Protein AF-A0AA35SP73-F1 (afdb_monomer)

pLDDT: mean 86.34, std 16.83, range [32.03, 97.62]

InterPro domains:
  IPR002218 tRNA uridine 5-carboxymethylaminomethyl modification enzyme MnmG-related [PTHR11806] (1-126)
  IPR036188 FAD/NAD(P)-binding domain superfamily [G3DSA:3.50.50.60] (1-142)
  IPR036188 FAD/NAD(P)-binding domain superfamily [SSF51905] (1-188)
  IPR040131 MnmG, N-terminal domain [PF01134] (1-126)

Organism: Geodia barretti (NCBI:txid519541)

Structure (mmCIF, N/CA/C/O backbone):
data_AF-A0AA35SP73-F1
#
_entry.id   AF-A0AA35SP73-F1
#
loop_
_atom_site.group_PDB
_atom_site.id
_atom_site.type_symbol
_atom_site.label_atom_id
_atom_site.label_alt_id
_atom_site.label_comp_id
_atom_site.label_asym_id
_atom_site.label_entity_id
_atom_site.label_seq_id
_atom_site.pdbx_PDB_ins_code
_atom_site.Cartn_x
_atom_site.Cartn_y
_atom_site.Cartn_z
_atom_site.occupancy
_atom_site.B_iso_or_equiv
_atom_site.auth_seq_id
_atom_site.auth_comp_id
_atom_site.auth_asym_id
_atom_site.auth_atom_id
_atom_site.pdbx_PDB_model_num
ATOM 1 N N . MET A 1 1 ? -4.127 3.576 -2.743 1.00 80.06 1 MET A N 1
ATOM 2 C CA . MET A 1 1 ? -2.678 3.540 -2.426 1.00 80.06 1 MET A CA 1
ATOM 3 C C . MET A 1 1 ? -2.043 4.848 -2.874 1.00 80.06 1 MET A C 1
ATOM 5 O O . MET A 1 1 ? -2.175 5.170 -4.048 1.00 80.06 1 MET A O 1
ATOM 9 N N . SER A 1 2 ? -1.389 5.595 -1.980 1.00 80.31 2 SER A N 1
ATOM 10 C CA . SER A 1 2 ? -0.808 6.919 -2.278 1.00 80.31 2 SER A CA 1
ATOM 11 C C . SER A 1 2 ? 0.558 6.844 -2.983 1.00 80.31 2 SER A C 1
ATOM 13 O O . SER A 1 2 ? 0.775 7.516 -3.990 1.00 80.31 2 SER A O 1
ATOM 15 N N . CYS A 1 3 ? 1.461 5.982 -2.503 1.00 84.88 3 CYS A N 1
ATOM 16 C CA . CYS A 1 3 ? 2.855 5.930 -2.964 1.00 84.88 3 CYS A CA 1
ATOM 17 C C . CYS A 1 3 ? 3.076 4.945 -4.130 1.00 84.88 3 CYS A C 1
ATOM 19 O O . CYS A 1 3 ? 2.646 5.198 -5.251 1.00 84.88 3 CYS A O 1
ATOM 21 N N . ASN A 1 4 ? 3.768 3.824 -3.922 1.00 88.50 4 ASN A N 1
ATOM 22 C CA . ASN A 1 4 ? 4.026 2.823 -4.965 1.00 88.50 4 ASN A CA 1
ATOM 23 C C . ASN A 1 4 ? 2.812 1.882 -5.120 1.00 88.50 4 ASN A C 1
ATOM 25 O O . ASN A 1 4 ? 2.246 1.506 -4.092 1.00 88.50 4 ASN A O 1
ATOM 29 N N . PRO A 1 5 ? 2.387 1.471 -6.336 1.00 93.38 5 PRO A N 1
ATOM 30 C CA . PRO A 1 5 ? 1.374 0.421 -6.509 1.00 93.38 5 PRO A CA 1
ATOM 31 C C . PRO A 1 5 ? 1.948 -0.974 -6.197 1.00 93.38 5 PRO A C 1
ATOM 33 O O . PRO A 1 5 ? 1.936 -1.871 -7.031 1.00 93.38 5 PRO A O 1
ATOM 36 N N . SER A 1 6 ? 2.501 -1.159 -4.999 1.00 94.94 6 SER A N 1
ATOM 37 C CA . SER A 1 6 ? 3.115 -2.418 -4.588 1.00 94.94 6 SER A CA 1
ATOM 38 C C . SER A 1 6 ? 2.953 -2.665 -3.100 1.00 94.94 6 SER A C 1
ATOM 40 O O . SER A 1 6 ? 3.076 -1.730 -2.309 1.00 94.94 6 SER A O 1
ATOM 42 N N . PHE A 1 7 ? 2.841 -3.931 -2.728 1.00 96.06 7 PHE A N 1
ATOM 43 C CA . PHE A 1 7 ? 2.871 -4.391 -1.347 1.00 96.06 7 PHE A CA 1
ATOM 44 C C . PHE A 1 7 ? 4.046 -5.341 -1.104 1.00 96.06 7 PHE A C 1
ATOM 46 O O . PHE A 1 7 ? 4.610 -5.923 -2.034 1.00 96.06 7 PHE A O 1
ATOM 53 N N . GLY A 1 8 ? 4.433 -5.478 0.163 1.00 95.12 8 GLY A N 1
ATOM 54 C CA . GLY A 1 8 ? 5.531 -6.342 0.582 1.00 95.12 8 GLY A CA 1
ATOM 55 C C . GLY A 1 8 ? 6.931 -5.779 0.308 1.00 95.12 8 GLY A C 1
ATOM 56 O O . GLY A 1 8 ? 7.163 -4.570 0.342 1.00 95.12 8 GLY A O 1
ATOM 57 N N . GLY A 1 9 ? 7.888 -6.680 0.106 1.00 93.94 9 GLY A N 1
ATOM 58 C CA . GLY A 1 9 ? 9.329 -6.433 0.161 1.00 93.94 9 GLY A CA 1
ATOM 59 C C . GLY A 1 9 ? 9.975 -7.204 1.315 1.00 93.94 9 GLY A C 1
ATOM 60 O O . GLY A 1 9 ? 9.307 -7.992 1.977 1.00 93.94 9 GLY A O 1
ATOM 61 N N . ILE A 1 10 ? 11.267 -6.970 1.573 1.00 91.69 10 ILE A N 1
ATOM 62 C CA . ILE A 1 10 ? 12.052 -7.745 2.556 1.00 91.69 10 ILE A CA 1
ATOM 63 C C . ILE A 1 10 ? 11.392 -7.738 3.943 1.00 91.69 10 ILE A C 1
ATOM 65 O O . ILE A 1 10 ? 11.012 -8.792 4.433 1.00 91.69 10 ILE A O 1
ATOM 69 N N . GLY A 1 11 ? 11.178 -6.569 4.552 1.00 92.56 11 GLY A N 1
ATOM 70 C CA . GLY A 1 11 ? 10.505 -6.485 5.859 1.00 92.56 11 GLY A CA 1
ATOM 71 C C . GLY A 1 11 ? 8.978 -6.490 5.757 1.00 92.56 11 GLY A C 1
ATOM 72 O O . GLY A 1 11 ? 8.293 -7.243 6.439 1.00 92.56 11 GLY A O 1
ATOM 73 N N . LYS A 1 12 ? 8.426 -5.674 4.850 1.00 94.38 12 LYS A N 1
ATOM 74 C CA . LYS A 1 12 ? 6.970 -5.483 4.723 1.00 94.38 12 LYS A CA 1
ATOM 75 C C . LYS A 1 12 ? 6.230 -6.774 4.348 1.00 94.38 12 LYS A C 1
ATOM 77 O O . LYS A 1 12 ? 5.080 -6.926 4.734 1.00 94.38 12 LY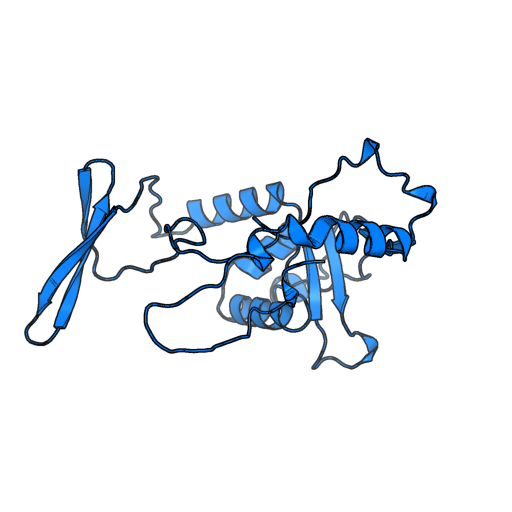S A O 1
ATOM 82 N N . GLY A 1 13 ? 6.868 -7.690 3.613 1.00 94.62 13 GLY A N 1
ATOM 83 C CA . GLY A 1 13 ? 6.263 -8.974 3.258 1.00 94.62 13 GLY A CA 1
ATOM 84 C C . GLY A 1 13 ? 6.028 -9.880 4.469 1.00 94.62 13 GLY A C 1
ATOM 85 O O . GLY A 1 13 ? 4.991 -10.532 4.535 1.00 94.62 13 GLY A O 1
ATOM 86 N N . HIS A 1 14 ? 6.936 -9.858 5.451 1.00 95.00 14 HIS A N 1
ATOM 87 C CA . HIS A 1 14 ? 6.773 -10.584 6.714 1.00 95.00 14 HIS A CA 1
ATOM 88 C C . HIS A 1 14 ? 5.612 -10.010 7.530 1.00 95.00 14 HIS A C 1
ATOM 90 O O . HIS A 1 14 ? 4.687 -10.744 7.861 1.00 95.00 14 HIS A O 1
ATOM 96 N N . LEU A 1 15 ? 5.585 -8.685 7.723 1.00 96.38 15 LEU A N 1
ATOM 97 C CA . LEU A 1 15 ? 4.498 -8.001 8.438 1.00 96.38 15 LEU A CA 1
ATOM 98 C C . LEU A 1 15 ? 3.123 -8.291 7.827 1.00 96.38 15 LEU A C 1
ATOM 100 O O . LEU A 1 15 ? 2.145 -8.489 8.538 1.00 96.38 15 LEU A O 1
ATOM 104 N N . MET A 1 16 ? 3.033 -8.340 6.498 1.00 96.12 16 MET A N 1
ATOM 105 C CA . MET A 1 16 ? 1.780 -8.687 5.831 1.00 96.12 16 MET A CA 1
ATOM 106 C C . MET A 1 16 ? 1.319 -10.112 6.128 1.00 96.12 16 MET A C 1
ATOM 108 O O . MET A 1 16 ? 0.120 -10.326 6.290 1.00 96.12 16 MET A O 1
ATOM 112 N N . ARG A 1 17 ? 2.246 -11.070 6.208 1.00 94.50 17 ARG A N 1
ATOM 113 C CA . ARG A 1 17 ? 1.932 -12.451 6.587 1.00 94.50 17 ARG A CA 1
ATOM 114 C C . ARG A 1 17 ? 1.541 -12.569 8.052 1.00 94.50 17 ARG A C 1
ATOM 116 O O . ARG A 1 17 ? 0.610 -13.294 8.364 1.00 94.50 17 ARG A O 1
ATOM 123 N N . GLU A 1 18 ? 2.194 -11.832 8.940 1.00 96.94 18 GLU A N 1
ATOM 124 C CA . GLU A 1 18 ? 1.800 -11.774 10.351 1.00 96.94 18 GLU A CA 1
ATOM 125 C C . GLU A 1 18 ? 0.379 -11.218 10.509 1.00 96.94 18 GLU A C 1
ATOM 127 O O . GLU A 1 18 ? -0.441 -11.812 11.202 1.00 96.94 18 GLU A O 1
ATOM 132 N N . ILE A 1 19 ? 0.052 -10.134 9.796 1.00 96.88 19 ILE A N 1
ATOM 133 C CA . ILE A 1 19 ? -1.307 -9.576 9.763 1.00 96.88 19 ILE A CA 1
ATOM 134 C C . ILE A 1 19 ? -2.310 -10.606 9.229 1.00 96.88 19 ILE A C 1
ATOM 136 O O . ILE A 1 19 ? -3.392 -10.732 9.789 1.00 96.88 19 ILE A O 1
ATOM 140 N N . ASP A 1 20 ? -1.968 -11.349 8.174 1.00 96.88 20 ASP A N 1
ATOM 141 C CA . ASP A 1 20 ? -2.824 -12.411 7.625 1.00 96.88 20 ASP A CA 1
ATOM 142 C C . ASP A 1 20 ? -3.059 -13.555 8.619 1.00 96.88 20 ASP A C 1
ATOM 144 O O . ASP A 1 20 ? -4.182 -14.033 8.751 1.00 96.88 20 ASP A O 1
ATOM 148 N N . ALA A 1 21 ? -2.021 -13.960 9.355 1.00 96.56 21 ALA A N 1
ATOM 149 C CA . ALA A 1 21 ? -2.127 -14.982 10.394 1.00 96.56 21 ALA A CA 1
ATOM 150 C C . ALA A 1 21 ? -3.036 -14.543 11.555 1.00 96.56 21 ALA A C 1
ATOM 152 O O . ALA A 1 21 ? -3.671 -15.383 12.188 1.00 96.56 21 ALA A O 1
ATOM 153 N N . LEU A 1 22 ? -3.137 -13.231 11.799 1.00 97.38 22 LEU A N 1
ATOM 154 C CA . LEU A 1 22 ? -4.089 -12.609 12.726 1.00 97.38 22 LEU A CA 1
ATOM 155 C C . LEU A 1 22 ? -5.454 -12.307 12.071 1.00 97.38 22 LEU A C 1
ATOM 157 O O . LEU A 1 22 ? -6.213 -11.480 12.571 1.00 97.38 22 LEU A O 1
ATOM 161 N N . ASP A 1 23 ? -5.753 -12.965 10.948 1.00 94.81 23 ASP A N 1
ATOM 162 C CA . ASP A 1 23 ? -6.982 -12.856 10.154 1.00 94.81 23 ASP A CA 1
ATOM 163 C C . ASP A 1 23 ? -7.218 -11.492 9.476 1.00 94.81 23 ASP A C 1
ATOM 165 O O . ASP A 1 23 ? -8.297 -11.197 8.955 1.00 94.81 23 ASP A O 1
ATOM 169 N N . GLY A 1 24 ? -6.180 -10.660 9.396 1.00 95.75 24 GLY A N 1
ATOM 170 C CA . GLY A 1 24 ? -6.235 -9.359 8.747 1.00 95.75 24 GLY A CA 1
ATOM 171 C C . GLY A 1 24 ? -6.505 -9.432 7.239 1.00 95.75 24 GLY A C 1
ATOM 172 O O . GLY A 1 24 ? -6.179 -10.391 6.541 1.00 95.75 24 GLY A O 1
ATOM 173 N N . LEU A 1 25 ? -7.094 -8.362 6.702 1.00 95.38 25 LEU A N 1
ATOM 174 C CA . LEU A 1 25 ? -7.575 -8.326 5.315 1.00 95.38 25 LEU A CA 1
ATOM 175 C C . LEU A 1 25 ? -6.475 -8.069 4.275 1.00 95.38 25 LEU A C 1
ATOM 177 O O . LEU A 1 25 ? -6.609 -8.461 3.118 1.00 95.38 25 LEU A O 1
ATOM 181 N N . CYS A 1 26 ? -5.392 -7.394 4.667 1.00 95.06 26 CYS A N 1
ATOM 182 C CA . CYS A 1 26 ? -4.421 -6.806 3.741 1.00 95.06 26 CYS A CA 1
ATOM 183 C C . CYS A 1 26 ? -3.843 -7.823 2.739 1.00 95.06 26 CYS A C 1
ATOM 185 O O . CYS A 1 26 ? -3.882 -7.583 1.532 1.00 95.06 26 CYS A O 1
ATOM 187 N N . ALA A 1 27 ? -3.365 -8.976 3.215 1.00 95.81 27 ALA A N 1
ATOM 188 C CA . ALA A 1 27 ? -2.796 -10.021 2.364 1.00 95.81 27 ALA A CA 1
ATOM 189 C C . ALA A 1 27 ? -3.833 -10.632 1.408 1.00 95.81 27 ALA A C 1
ATOM 191 O O . ALA A 1 27 ? -3.581 -10.725 0.208 1.00 95.81 27 ALA A O 1
ATOM 192 N N . LYS A 1 28 ? -5.028 -10.958 1.917 1.00 94.50 28 LYS A N 1
ATOM 193 C CA . LYS A 1 28 ? -6.137 -11.533 1.139 1.00 94.50 28 LYS A CA 1
ATOM 194 C C . LYS A 1 28 ? -6.551 -10.619 -0.018 1.00 94.50 28 LYS A C 1
ATOM 196 O O . LYS A 1 28 ? -6.743 -11.081 -1.141 1.00 94.50 28 LYS A O 1
ATOM 201 N N . ILE A 1 29 ? -6.675 -9.314 0.242 1.00 95.25 29 ILE A N 1
ATOM 202 C CA . ILE A 1 29 ? -7.042 -8.324 -0.784 1.00 95.25 29 ILE A CA 1
ATOM 203 C C . ILE A 1 29 ? -5.890 -8.071 -1.759 1.00 95.25 29 ILE A C 1
ATOM 205 O O . ILE A 1 29 ? -6.132 -7.908 -2.958 1.00 95.25 29 ILE A O 1
ATOM 209 N N . CYS A 1 30 ? -4.643 -8.070 -1.273 1.00 94.88 30 CYS A N 1
ATOM 210 C CA . CYS A 1 30 ? -3.469 -7.980 -2.137 1.00 94.88 30 CYS A CA 1
ATOM 211 C C . CYS A 1 30 ? -3.437 -9.123 -3.142 1.00 94.88 30 CYS A C 1
ATOM 213 O O . CYS A 1 30 ? -3.282 -8.856 -4.327 1.00 94.88 30 CYS A O 1
ATOM 215 N N . ASP A 1 31 ? -3.649 -10.362 -2.703 1.00 94.44 31 ASP A N 1
ATOM 216 C CA . ASP A 1 31 ? -3.601 -11.519 -3.596 1.00 94.44 31 ASP A CA 1
ATOM 217 C C . ASP A 1 31 ? -4.660 -11.448 -4.702 1.00 94.44 31 ASP A C 1
ATOM 219 O O . ASP A 1 31 ? -4.354 -11.725 -5.859 1.00 94.44 31 ASP A O 1
ATOM 223 N N . LYS A 1 32 ? -5.876 -10.984 -4.376 1.00 92.50 32 LYS A N 1
ATOM 224 C CA . LYS A 1 32 ? -6.955 -10.764 -5.358 1.00 92.50 32 LYS A CA 1
ATOM 225 C C . LYS A 1 32 ? -6.665 -9.648 -6.361 1.00 92.50 32 LYS A C 1
ATOM 227 O O . LYS A 1 32 ? -7.289 -9.612 -7.411 1.00 92.50 32 LYS A O 1
ATOM 232 N N . SER A 1 33 ? -5.779 -8.718 -6.012 1.00 94.75 33 SER A N 1
ATOM 233 C CA . SER A 1 33 ? -5.539 -7.480 -6.768 1.00 94.75 33 SER A CA 1
ATOM 234 C C . SER A 1 33 ? -4.134 -7.415 -7.370 1.00 94.75 33 SER A C 1
ATOM 236 O O . SER A 1 33 ? -3.733 -6.396 -7.937 1.00 94.75 33 SER A O 1
ATOM 238 N N . ALA A 1 34 ? -3.349 -8.475 -7.198 1.00 94.81 34 ALA A N 1
ATOM 239 C CA . ALA A 1 34 ? -1.968 -8.529 -7.622 1.00 94.81 34 ALA A CA 1
ATOM 240 C C . ALA A 1 34 ? -1.859 -8.822 -9.116 1.00 94.81 34 ALA A C 1
ATOM 242 O O . ALA A 1 34 ? -2.469 -9.748 -9.641 1.00 94.81 34 ALA A O 1
ATOM 243 N N . ILE A 1 35 ? -1.000 -8.049 -9.774 1.00 95.19 35 ILE A N 1
ATOM 244 C CA . ILE A 1 35 ? -0.677 -8.170 -11.198 1.00 95.19 35 ILE A CA 1
ATOM 245 C C . ILE A 1 35 ? 0.757 -8.651 -11.422 1.00 95.19 35 ILE A C 1
ATOM 247 O O . ILE A 1 35 ? 1.199 -8.759 -12.556 1.00 95.19 35 ILE A O 1
ATOM 251 N N . GLN A 1 36 ? 1.528 -8.893 -10.362 1.00 95.62 36 GLN A N 1
ATOM 252 C CA . GLN A 1 36 ? 2.858 -9.495 -10.438 1.00 95.62 36 GLN A CA 1
ATOM 253 C C . GLN A 1 36 ? 3.297 -9.927 -9.042 1.00 95.62 36 GLN A C 1
ATOM 255 O O . GLN A 1 36 ? 3.212 -9.115 -8.126 1.00 95.62 36 GLN A O 1
ATOM 260 N N . PHE A 1 37 ? 3.857 -11.128 -8.892 1.00 95.56 37 PHE A N 1
ATOM 261 C CA . PHE A 1 37 ? 4.471 -11.594 -7.643 1.00 95.56 37 PHE A CA 1
ATOM 262 C C . PHE A 1 37 ? 5.963 -11.832 -7.820 1.00 95.56 37 PHE A C 1
ATOM 264 O O . PHE A 1 37 ? 6.384 -12.371 -8.838 1.00 95.56 37 PHE A O 1
ATOM 271 N N . ARG A 1 38 ? 6.770 -11.489 -6.817 1.00 95.06 38 ARG A N 1
ATOM 272 C CA . ARG A 1 38 ? 8.192 -11.842 -6.755 1.00 95.06 38 ARG A CA 1
ATOM 273 C C . ARG A 1 38 ? 8.631 -12.124 -5.331 1.00 95.06 38 ARG A C 1
ATOM 275 O O . ARG A 1 38 ? 8.236 -11.423 -4.400 1.00 95.06 38 ARG A O 1
ATOM 282 N N . VAL A 1 39 ? 9.530 -13.088 -5.183 1.00 95.31 39 VAL A N 1
ATOM 283 C CA . VAL A 1 39 ? 10.255 -13.311 -3.934 1.00 95.31 39 VAL A CA 1
ATOM 284 C C . VAL A 1 39 ? 11.630 -12.660 -4.032 1.00 95.31 39 VAL A C 1
ATOM 286 O O . VAL A 1 39 ? 12.500 -13.095 -4.787 1.00 95.31 39 VAL A O 1
ATOM 289 N N . LEU A 1 40 ? 11.843 -11.600 -3.256 1.00 94.88 40 LEU A N 1
ATOM 290 C CA . LEU A 1 40 ? 13.158 -10.980 -3.110 1.00 94.88 40 LEU A CA 1
ATOM 291 C C . LEU A 1 40 ? 14.079 -11.895 -2.295 1.00 94.88 40 LEU A C 1
ATOM 293 O O . LEU A 1 40 ? 13.618 -12.604 -1.403 1.00 94.88 40 LEU A O 1
ATOM 297 N N . ASN A 1 41 ? 15.384 -11.857 -2.583 1.00 95.12 41 ASN A N 1
ATOM 298 C CA . ASN A 1 41 ? 16.410 -12.669 -1.913 1.00 95.12 41 ASN A CA 1
ATOM 299 C C . ASN A 1 41 ? 16.170 -14.184 -1.977 1.00 95.12 41 ASN A C 1
ATOM 301 O O . ASN A 1 41 ? 16.593 -14.925 -1.091 1.00 95.12 41 ASN A O 1
ATOM 305 N N . ARG A 1 42 ? 15.541 -14.666 -3.056 1.00 92.62 42 ARG A N 1
ATOM 306 C CA . ARG A 1 42 ? 15.199 -16.085 -3.218 1.00 92.62 42 ARG A CA 1
ATOM 307 C C . ARG A 1 42 ? 16.403 -17.027 -3.046 1.00 92.62 42 ARG A C 1
ATOM 309 O O . ARG A 1 42 ? 16.260 -18.088 -2.449 1.00 92.62 42 ARG A O 1
ATOM 316 N N . SER A 1 43 ? 17.597 -16.608 -3.474 1.00 93.69 43 SER A N 1
ATOM 317 C CA . SER A 1 43 ? 18.849 -17.373 -3.349 1.00 93.69 43 SER A CA 1
ATOM 318 C C . SER A 1 43 ? 19.471 -17.396 -1.945 1.00 93.69 43 SER A C 1
ATOM 320 O O . SER A 1 43 ? 20.369 -18.195 -1.703 1.00 93.69 43 SER A O 1
ATOM 322 N N . LYS A 1 44 ? 19.033 -16.533 -1.018 1.00 90.56 44 LYS A N 1
ATOM 323 C CA . LYS A 1 44 ? 19.644 -16.356 0.316 1.00 90.56 44 LYS A CA 1
ATOM 324 C C . LYS A 1 44 ? 18.933 -17.144 1.429 1.00 90.56 44 LYS A C 1
ATOM 326 O O 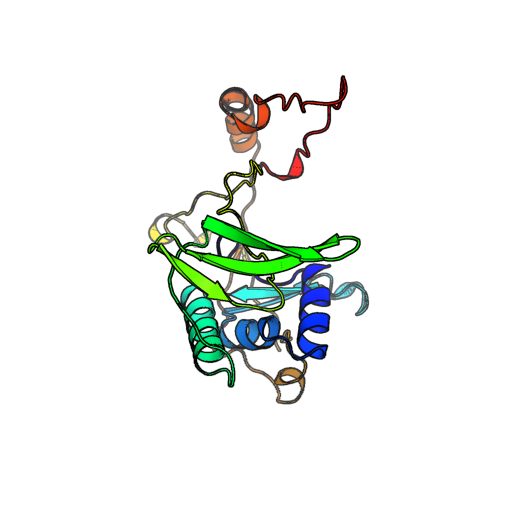. LYS A 1 44 ? 19.314 -17.039 2.589 1.00 90.56 44 LYS A O 1
ATOM 331 N N . GLY A 1 45 ? 17.943 -17.958 1.061 1.00 91.81 45 GLY A N 1
ATOM 332 C CA . GLY A 1 45 ? 17.212 -18.860 1.952 1.00 91.81 45 GLY A CA 1
ATOM 333 C C . GLY A 1 45 ? 15.924 -18.267 2.552 1.00 91.81 45 GLY A C 1
ATOM 334 O O . GLY A 1 45 ? 15.761 -17.045 2.569 1.00 91.81 45 GLY A O 1
ATOM 335 N N . PRO A 1 46 ? 15.003 -19.118 3.053 1.00 91.56 46 PRO A N 1
ATOM 336 C CA . PRO A 1 46 ? 13.636 -18.716 3.405 1.00 91.56 46 PRO A CA 1
ATOM 337 C C . PRO A 1 46 ? 13.515 -17.618 4.461 1.00 91.56 46 PRO A C 1
ATOM 339 O O . PRO A 1 46 ? 12.601 -16.806 4.386 1.00 91.56 46 PRO A O 1
ATOM 342 N N . ALA A 1 47 ? 14.450 -17.558 5.412 1.00 92.31 47 ALA A N 1
ATOM 343 C CA . ALA A 1 47 ? 14.419 -16.593 6.512 1.00 92.31 47 ALA A CA 1
ATOM 344 C C . ALA A 1 47 ? 14.554 -15.126 6.062 1.00 92.31 47 ALA A C 1
ATOM 346 O O . ALA A 1 47 ? 14.203 -14.218 6.805 1.00 92.31 47 ALA A O 1
ATOM 347 N N . VAL A 1 48 ? 15.077 -14.884 4.856 1.00 94.44 48 VAL A N 1
ATOM 348 C CA . VAL A 1 48 ? 15.283 -13.531 4.311 1.00 94.44 48 VAL A CA 1
ATOM 349 C C . VAL A 1 48 ? 14.457 -13.274 3.052 1.00 94.44 48 VAL A C 1
ATOM 351 O O . VAL A 1 48 ? 14.662 -12.265 2.369 1.00 94.44 48 VAL A O 1
ATOM 354 N N . TRP A 1 49 ? 13.534 -14.180 2.722 1.00 95.06 49 TRP A N 1
ATOM 355 C CA . TRP A 1 49 ? 12.661 -14.039 1.566 1.00 95.06 49 TRP A CA 1
ATOM 356 C C . TRP A 1 49 ? 11.700 -12.868 1.746 1.00 95.06 49 TRP A C 1
ATOM 358 O O . TRP A 1 49 ? 10.879 -12.835 2.656 1.00 95.06 49 TRP A O 1
ATOM 368 N N . GLY A 1 50 ? 11.773 -11.903 0.833 1.00 95.69 50 GLY A N 1
ATOM 369 C CA . GLY A 1 50 ? 10.892 -10.742 0.828 1.00 95.69 50 GLY A CA 1
ATOM 370 C C . GLY A 1 50 ? 9.792 -10.893 -0.204 1.00 95.69 50 GLY A C 1
ATOM 371 O O . GLY A 1 50 ? 10.010 -10.543 -1.362 1.00 95.69 50 GLY A O 1
ATOM 372 N N . ILE A 1 51 ? 8.619 -11.387 0.183 1.00 95.06 51 ILE A N 1
ATOM 373 C CA . ILE A 1 51 ? 7.486 -11.487 -0.749 1.00 95.06 51 ILE A CA 1
ATOM 374 C C . ILE A 1 51 ? 7.021 -10.087 -1.110 1.00 95.06 51 ILE A C 1
ATOM 376 O O . ILE A 1 51 ? 6.812 -9.242 -0.238 1.00 95.06 51 ILE A O 1
ATOM 380 N N . ARG A 1 52 ? 6.886 -9.836 -2.407 1.00 96.81 52 ARG A N 1
ATOM 381 C CA . ARG A 1 52 ? 6.503 -8.550 -2.970 1.00 96.81 52 ARG A CA 1
ATOM 382 C C . ARG A 1 52 ? 5.517 -8.772 -4.106 1.00 96.81 52 ARG A C 1
ATOM 384 O O . ARG A 1 52 ? 5.740 -9.644 -4.941 1.00 96.81 52 ARG A O 1
ATOM 391 N N . ALA A 1 53 ? 4.497 -7.927 -4.189 1.00 96.00 53 ALA A N 1
ATOM 392 C CA . ALA A 1 53 ? 3.623 -7.893 -5.352 1.00 96.00 53 ALA A CA 1
ATOM 393 C C . ALA A 1 53 ? 3.413 -6.475 -5.873 1.00 96.00 53 ALA A C 1
ATOM 395 O O . ALA A 1 53 ? 3.395 -5.514 -5.100 1.00 96.00 53 ALA A O 1
ATOM 396 N N . GLN A 1 54 ? 3.250 -6.360 -7.187 1.00 96.50 54 GLN A N 1
ATOM 397 C CA . GLN A 1 54 ? 2.681 -5.172 -7.819 1.00 96.50 54 GLN A CA 1
ATOM 398 C C . GLN A 1 54 ? 1.168 -5.330 -7.841 1.00 96.50 54 GLN A C 1
ATOM 400 O O . GLN A 1 54 ? 0.668 -6.415 -8.139 1.00 96.50 54 GLN A O 1
ATOM 405 N N . ILE A 1 55 ? 0.453 -4.259 -7.526 1.00 95.81 55 ILE A N 1
ATOM 406 C CA . ILE A 1 55 ? -0.984 -4.295 -7.278 1.00 95.81 55 ILE A CA 1
ATOM 407 C C . ILE A 1 55 ? -1.702 -3.328 -8.216 1.00 95.81 55 ILE A C 1
ATOM 409 O O . ILE A 1 55 ? -1.305 -2.167 -8.347 1.00 95.81 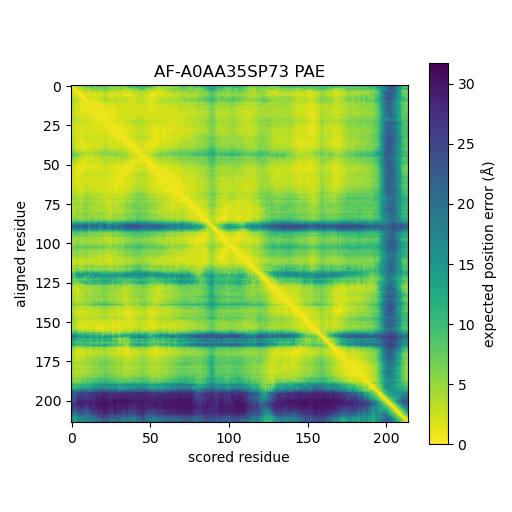55 ILE A O 1
ATOM 413 N N . ASP A 1 56 ? -2.801 -3.789 -8.805 1.00 95.31 56 ASP A N 1
ATOM 414 C CA . ASP A 1 56 ? -3.759 -2.924 -9.482 1.00 95.31 56 ASP A CA 1
ATOM 415 C C . ASP A 1 56 ? -4.484 -2.050 -8.443 1.00 95.31 56 ASP A C 1
ATOM 417 O O . ASP A 1 56 ? -5.127 -2.538 -7.507 1.00 95.31 56 ASP A O 1
ATOM 421 N N . ARG A 1 57 ? -4.336 -0.729 -8.579 1.00 94.19 57 ARG A N 1
ATOM 422 C CA . ARG A 1 57 ? -4.851 0.249 -7.610 1.00 94.19 57 ARG A CA 1
ATOM 423 C C . ARG A 1 57 ? -6.363 0.244 -7.509 1.00 94.19 57 ARG A C 1
ATOM 425 O O . ARG A 1 57 ? -6.876 0.376 -6.394 1.00 94.19 57 ARG A O 1
ATOM 432 N N . ASP A 1 58 ? -7.036 0.123 -8.641 1.00 95.12 58 ASP A N 1
ATOM 433 C CA . ASP A 1 58 ? -8.484 0.234 -8.720 1.00 95.12 58 ASP A CA 1
ATOM 434 C C . ASP A 1 58 ? -9.115 -1.060 -8.229 1.00 95.12 58 ASP A C 1
ATOM 436 O O . ASP A 1 58 ? -10.035 -1.029 -7.409 1.00 95.12 58 ASP A O 1
ATOM 440 N N . MET A 1 59 ? -8.529 -2.196 -8.612 1.00 95.12 59 MET A N 1
ATOM 441 C CA . MET A 1 59 ? -8.933 -3.502 -8.110 1.00 95.12 59 MET A CA 1
ATOM 442 C C . MET A 1 59 ? -8.744 -3.611 -6.593 1.00 95.12 59 MET A C 1
ATOM 444 O O . MET A 1 59 ? -9.662 -4.033 -5.892 1.00 95.12 59 MET A O 1
ATOM 448 N N . TYR A 1 60 ? -7.603 -3.160 -6.059 1.00 95.94 60 TYR A N 1
ATOM 449 C CA . TYR A 1 60 ? -7.360 -3.170 -4.614 1.00 95.94 60 TYR A CA 1
ATOM 450 C C . TYR A 1 60 ? -8.340 -2.277 -3.857 1.00 95.94 60 TYR A C 1
ATOM 452 O O . TYR A 1 60 ? -8.879 -2.686 -2.829 1.00 95.94 60 TYR A O 1
ATOM 460 N N . LYS A 1 61 ? -8.583 -1.058 -4.361 1.00 96.06 61 LYS A N 1
ATOM 461 C CA . LYS A 1 61 ? -9.545 -0.127 -3.763 1.00 96.06 61 LYS A CA 1
ATOM 462 C C . LYS A 1 61 ? -10.937 -0.754 -3.721 1.00 96.06 61 LYS A C 1
ATOM 464 O O . LYS A 1 61 ? -11.529 -0.798 -2.647 1.00 96.06 61 LYS A O 1
ATOM 469 N N . LYS A 1 62 ? -11.412 -1.269 -4.858 1.00 96.81 62 LYS A N 1
ATOM 470 C CA . LYS A 1 62 ? -12.723 -1.909 -4.981 1.00 96.81 62 LYS A CA 1
ATOM 471 C C . LYS A 1 62 ? -12.861 -3.090 -4.019 1.00 96.81 62 LYS A C 1
ATOM 473 O O . LYS A 1 62 ? -13.734 -3.077 -3.163 1.00 96.81 62 LYS A O 1
ATOM 478 N N . ASN A 1 63 ? -11.941 -4.051 -4.086 1.00 96.19 63 ASN A N 1
ATOM 479 C CA . ASN A 1 63 ? -11.988 -5.258 -3.259 1.00 96.19 63 ASN A CA 1
ATOM 480 C C . ASN A 1 63 ? -11.936 -4.945 -1.754 1.00 96.19 63 ASN A C 1
ATOM 482 O O . ASN A 1 63 ? -12.591 -5.618 -0.962 1.00 96.19 63 ASN A O 1
ATOM 486 N N . MET A 1 64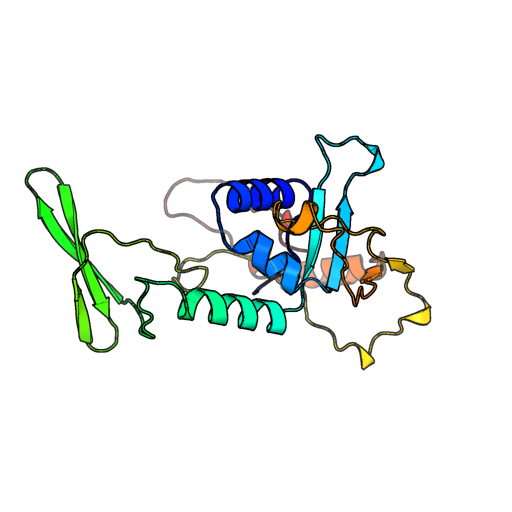 ? -11.160 -3.934 -1.345 1.00 96.56 64 MET A N 1
ATOM 487 C CA . MET A 1 64 ? -11.128 -3.491 0.050 1.00 96.56 64 MET A CA 1
ATOM 488 C C . MET A 1 64 ? -12.467 -2.874 0.468 1.00 96.56 64 MET A C 1
ATOM 490 O O . MET A 1 64 ? -12.989 -3.222 1.523 1.00 96.56 64 MET A O 1
ATOM 494 N N . GLN A 1 65 ? -13.030 -1.981 -0.352 1.00 96.25 65 GLN A N 1
ATOM 495 C CA . GLN A 1 65 ? -14.323 -1.350 -0.075 1.00 96.25 65 GLN A CA 1
ATOM 496 C C . GLN A 1 65 ? -15.446 -2.384 0.024 1.00 96.25 65 GLN A C 1
ATOM 498 O O . GLN A 1 65 ? -16.232 -2.315 0.966 1.00 96.25 65 GLN A O 1
ATOM 503 N N . ASP A 1 66 ? -15.483 -3.366 -0.876 1.00 96.38 66 ASP A N 1
ATOM 504 C CA . ASP A 1 66 ? -16.490 -4.430 -0.871 1.00 96.38 66 ASP A CA 1
ATOM 505 C C . ASP A 1 66 ? -16.450 -5.221 0.448 1.00 96.38 66 ASP A C 1
ATOM 507 O O . ASP A 1 66 ? -17.474 -5.405 1.109 1.00 96.38 66 ASP A O 1
ATOM 511 N N . VAL A 1 67 ? -15.254 -5.631 0.889 1.00 96.25 67 VAL A N 1
ATOM 512 C CA . VAL A 1 67 ? -15.107 -6.403 2.131 1.00 96.25 67 VAL A CA 1
ATOM 513 C C . VAL A 1 67 ? -15.456 -5.573 3.362 1.00 96.25 67 VAL A C 1
ATOM 515 O O . VAL A 1 67 ? -16.228 -6.040 4.198 1.00 96.25 67 VAL A O 1
ATOM 518 N N . VAL A 1 68 ? -14.956 -4.340 3.461 1.00 95.94 68 VAL A N 1
ATOM 519 C CA . VAL A 1 68 ? -15.255 -3.451 4.596 1.00 95.94 68 VAL A CA 1
ATOM 520 C C . VAL A 1 68 ? -16.759 -3.166 4.678 1.00 95.94 68 VAL A C 1
ATOM 522 O O . VAL A 1 68 ? -17.338 -3.300 5.750 1.00 95.94 68 VAL A O 1
ATOM 525 N N . SER A 1 69 ? -17.418 -2.885 3.549 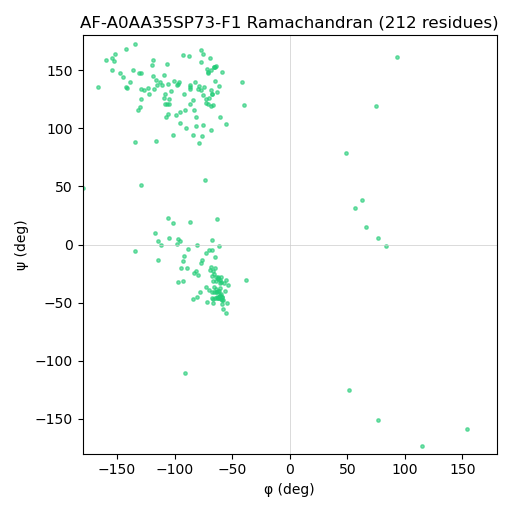1.00 95.94 69 SER A N 1
ATOM 526 C CA . SER A 1 69 ? -18.867 -2.616 3.507 1.00 95.94 69 SER A CA 1
ATOM 527 C C . SER A 1 69 ? -19.716 -3.819 3.918 1.00 95.94 69 SER A C 1
ATOM 529 O O . SER A 1 69 ? -20.803 -3.655 4.460 1.00 95.94 69 SER A O 1
ATOM 531 N N . SER A 1 70 ? -19.234 -5.033 3.643 1.00 95.88 70 SER A N 1
ATOM 532 C CA . SER A 1 70 ? -19.930 -6.284 3.969 1.00 95.88 70 SER A CA 1
ATOM 533 C C . SER A 1 70 ? -19.617 -6.835 5.367 1.00 95.88 70 SER A C 1
ATOM 535 O O . SER A 1 70 ? -20.178 -7.859 5.757 1.00 95.88 70 SER A O 1
ATOM 537 N N . THR A 1 71 ? -18.713 -6.197 6.122 1.00 96.62 71 THR A N 1
ATOM 538 C CA . THR A 1 71 ? -18.243 -6.710 7.416 1.00 96.62 71 THR A CA 1
ATOM 539 C C . THR A 1 71 ? -19.349 -6.605 8.479 1.00 96.62 71 THR A C 1
ATOM 541 O O . THR A 1 71 ? -19.799 -5.499 8.783 1.00 96.62 71 THR A O 1
ATOM 544 N N . PRO A 1 72 ? -19.785 -7.722 9.097 1.00 96.88 72 PRO A N 1
ATOM 545 C CA . PRO A 1 72 ? -20.820 -7.685 10.125 1.00 96.88 72 PRO A CA 1
ATOM 546 C C . PRO A 1 72 ? -20.397 -6.861 11.343 1.00 96.88 72 PRO A C 1
ATOM 548 O O . PRO A 1 72 ? -19.283 -6.998 11.845 1.00 96.88 72 PRO A O 1
ATOM 551 N N . GLY A 1 73 ? -21.308 -6.027 11.846 1.00 96.25 73 GLY A N 1
ATOM 552 C CA . GLY A 1 73 ? -21.056 -5.178 13.014 1.00 96.25 73 GLY A CA 1
ATOM 553 C C . GLY A 1 73 ? -20.198 -3.940 12.733 1.00 96.25 73 GLY A C 1
ATOM 554 O O . GLY A 1 73 ? -19.869 -3.224 13.678 1.00 96.25 73 GLY A O 1
ATOM 555 N N . LEU A 1 74 ? -19.856 -3.669 11.467 1.00 96.75 74 LEU A N 1
ATOM 556 C CA . LEU A 1 74 ? -19.200 -2.438 11.045 1.00 96.75 74 LEU A CA 1
ATOM 557 C C . LEU A 1 74 ? -20.201 -1.516 10.343 1.00 96.75 74 LEU A C 1
ATOM 559 O O . LEU A 1 74 ? -20.783 -1.873 9.323 1.00 96.75 74 LEU A O 1
ATOM 563 N N . GLU A 1 75 ? -20.373 -0.313 10.880 1.00 95.56 75 GLU A N 1
ATOM 564 C CA . GLU A 1 75 ? -21.141 0.759 10.249 1.00 95.56 75 GLU A CA 1
ATOM 565 C C . GLU A 1 75 ? -20.173 1.781 9.647 1.00 95.56 75 GLU A C 1
ATOM 567 O O . GLU A 1 75 ? -19.216 2.204 10.300 1.00 95.56 75 GLU A O 1
ATOM 572 N N . MET A 1 76 ? -20.409 2.165 8.394 1.00 94.00 76 MET A N 1
ATOM 573 C CA . MET A 1 76 ? -19.606 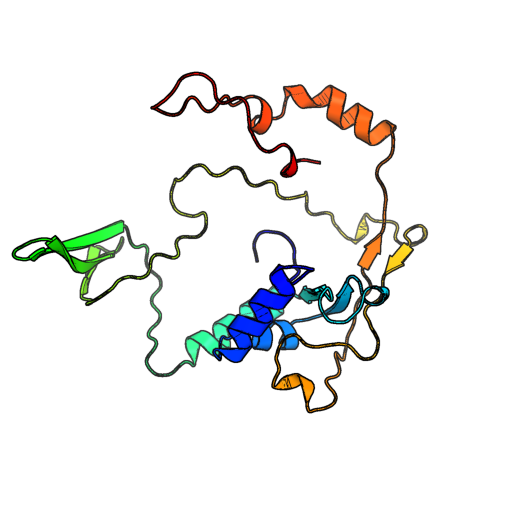3.167 7.700 1.00 94.00 76 MET A CA 1
ATOM 574 C C . MET A 1 76 ? -20.369 4.480 7.594 1.00 94.00 76 MET A C 1
ATOM 576 O O . MET A 1 76 ? -21.549 4.502 7.252 1.00 94.00 76 MET A O 1
ATOM 580 N N . MET A 1 77 ? -19.662 5.580 7.819 1.00 93.31 77 MET A N 1
ATOM 581 C CA . MET A 1 77 ? -20.193 6.928 7.696 1.00 93.31 77 MET A CA 1
ATOM 582 C C . MET A 1 77 ? -19.118 7.827 7.090 1.00 93.31 77 MET A C 1
ATOM 584 O O . MET A 1 77 ? -17.958 7.779 7.497 1.00 93.31 77 MET A O 1
ATOM 588 N N . GLU A 1 78 ? -19.517 8.644 6.121 1.00 95.62 78 GLU A N 1
ATOM 589 C CA . GLU A 1 78 ? -18.664 9.666 5.524 1.00 95.62 78 GLU A CA 1
ATOM 590 C C . GLU A 1 78 ? -18.914 11.003 6.228 1.00 95.62 78 GLU A C 1
ATOM 592 O O . GLU A 1 78 ? -19.956 11.628 6.046 1.00 95.62 78 GLU A O 1
ATOM 597 N N . ASP A 1 79 ? -17.975 11.405 7.082 1.00 95.44 79 ASP A N 1
ATOM 598 C CA . ASP A 1 79 ? -17.942 12.712 7.744 1.00 95.44 79 ASP A CA 1
ATOM 599 C C . ASP A 1 79 ? -16.507 12.993 8.228 1.00 95.44 79 ASP A C 1
ATOM 601 O O . ASP A 1 79 ? -15.715 12.062 8.411 1.00 95.44 79 ASP A O 1
ATOM 605 N N . SER A 1 80 ? -16.165 14.263 8.448 1.00 94.88 80 SER A N 1
ATOM 606 C CA . SER A 1 80 ? -14.882 14.649 9.049 1.00 94.88 80 SER A CA 1
ATOM 607 C C . SER A 1 80 ? -15.003 14.643 10.569 1.00 94.88 80 SER A C 1
ATOM 609 O O . SER A 1 80 ? -15.983 15.146 11.117 1.00 94.88 80 SER A O 1
ATOM 611 N N . VAL A 1 81 ? -14.013 14.077 11.259 1.00 95.44 81 VAL A N 1
ATOM 612 C CA . VAL A 1 81 ? -13.915 14.140 12.723 1.00 95.44 81 VAL A CA 1
ATOM 613 C C . VAL A 1 81 ? -13.084 15.362 13.094 1.00 95.44 81 VAL A C 1
ATOM 615 O O . VAL A 1 81 ? -11.895 15.405 12.784 1.00 95.44 81 VAL A O 1
ATOM 618 N N . GLU A 1 82 ? -13.700 16.322 13.779 1.00 94.38 82 GLU A N 1
ATOM 619 C CA . GLU A 1 82 ? -13.061 17.593 14.148 1.00 94.38 82 GLU A CA 1
ATOM 620 C C . GLU A 1 82 ? -12.502 17.579 15.576 1.00 94.38 82 GLU A C 1
ATOM 622 O O . GLU A 1 82 ? -11.484 18.213 15.844 1.00 94.38 82 GLU A O 1
ATOM 627 N N . ASP A 1 83 ? -13.138 16.845 16.499 1.00 95.25 83 ASP A N 1
ATOM 628 C CA . ASP A 1 83 ? -12.707 16.799 17.902 1.00 95.25 83 ASP A CA 1
ATOM 629 C C . ASP A 1 83 ? -13.085 15.482 18.610 1.00 95.25 83 ASP A C 1
ATOM 631 O O . ASP A 1 83 ? -14.007 14.767 18.201 1.00 95.25 83 ASP A O 1
ATOM 635 N N . ILE A 1 84 ? -12.376 15.154 19.695 1.00 96.38 84 ILE A N 1
ATOM 636 C CA . ILE A 1 84 ? -12.612 13.974 20.538 1.00 96.38 84 ILE A CA 1
ATOM 637 C C . ILE A 1 84 ? -13.245 14.417 21.858 1.00 96.38 84 ILE A C 1
ATOM 639 O O . ILE A 1 84 ? -12.651 15.143 22.649 1.00 96.38 84 ILE A O 1
ATOM 643 N N . MET A 1 85 ? -14.435 13.896 22.153 1.00 95.88 85 MET A N 1
ATOM 644 C CA . MET A 1 85 ? -15.120 14.163 23.415 1.00 95.88 85 MET A CA 1
ATOM 645 C C . MET A 1 85 ? -14.439 13.415 24.562 1.00 95.88 85 MET A C 1
ATOM 647 O O . MET A 1 85 ? -14.335 12.183 24.539 1.00 95.88 85 MET A O 1
ATOM 651 N N . LEU A 1 86 ? -14.053 14.146 25.606 1.00 95.44 86 LEU A N 1
ATOM 652 C CA . LEU A 1 86 ? -13.441 13.598 26.815 1.00 95.44 86 LEU A CA 1
ATOM 653 C C . LEU A 1 86 ? -14.342 13.823 28.032 1.00 95.44 86 LEU A C 1
ATOM 655 O O . LEU A 1 86 ? -14.901 14.899 28.227 1.00 95.44 86 LEU A O 1
ATOM 659 N N . GLN A 1 87 ? -14.463 12.800 28.873 1.00 92.06 87 GLN A N 1
ATOM 660 C CA . GLN A 1 87 ? -15.133 12.862 30.166 1.00 92.06 87 GLN A CA 1
ATOM 661 C C . GLN A 1 87 ? -14.111 12.740 31.300 1.00 92.06 87 GLN A C 1
ATOM 663 O O . GLN A 1 87 ? -13.212 11.894 31.230 1.00 92.06 87 GLN A O 1
ATOM 668 N N . PRO A 1 88 ? -14.240 13.545 32.365 1.00 88.31 88 PRO A N 1
ATOM 669 C CA . PRO A 1 88 ? -13.400 13.400 33.541 1.00 88.31 88 PRO A CA 1
ATOM 670 C C . PRO A 1 88 ? -13.719 12.087 34.268 1.00 88.31 88 PRO A C 1
ATOM 672 O O . PRO A 1 88 ? -14.873 11.789 34.568 1.00 88.31 88 PRO A O 1
ATOM 675 N N . SER A 1 89 ? -12.681 11.309 34.568 1.00 83.81 89 SER A N 1
ATOM 676 C CA . SER A 1 89 ? -12.716 10.193 35.512 1.00 83.81 89 SER A CA 1
ATOM 677 C C . SER A 1 89 ? -11.727 10.475 36.643 1.00 83.81 89 SER A C 1
ATOM 679 O O . SER A 1 89 ? -10.762 11.211 36.454 1.00 83.81 89 SER A O 1
ATOM 681 N N . SER A 1 90 ? -11.976 9.882 37.811 1.00 81.44 90 SER A N 1
ATOM 682 C CA . SER A 1 90 ? -11.263 10.087 39.089 1.00 81.44 90 SER A CA 1
ATOM 683 C C . SER A 1 90 ? -9.734 10.288 39.023 1.00 81.44 90 SER A C 1
ATOM 685 O O . SER A 1 90 ? -9.204 11.015 39.856 1.00 81.44 90 SER A O 1
ATOM 687 N N . SER A 1 91 ? -9.027 9.706 38.047 1.00 83.75 91 SER A N 1
ATOM 688 C CA . SER A 1 91 ? -7.578 9.892 37.842 1.00 83.75 91 SER A CA 1
ATOM 689 C C . SER A 1 91 ? -7.135 10.157 36.393 1.00 83.75 91 SER A C 1
ATOM 691 O O . SER A 1 91 ? -5.956 10.415 36.161 1.00 83.75 91 SER A O 1
ATOM 693 N N . CYS A 1 92 ? -8.031 10.091 35.402 1.00 84.38 92 CYS A N 1
ATOM 694 C CA . CYS A 1 92 ? -7.689 10.298 33.989 1.00 84.38 92 CYS A CA 1
ATOM 695 C C . CYS A 1 92 ? -8.894 10.779 33.170 1.00 84.38 92 CYS A C 1
ATOM 697 O O . CYS A 1 92 ? -10.046 10.594 33.559 1.00 84.38 92 CYS A O 1
ATOM 699 N N . GLN A 1 93 ? -8.641 11.379 32.008 1.00 88.94 93 GLN A N 1
ATOM 700 C CA . GLN A 1 93 ? -9.698 11.645 31.034 1.00 88.94 93 GLN A CA 1
ATOM 701 C C . GLN A 1 93 ? -10.028 10.365 30.263 1.00 88.94 93 GLN A C 1
ATOM 703 O O . GLN A 1 93 ? -9.134 9.633 29.839 1.00 88.94 93 GLN A O 1
ATOM 708 N N . ARG A 1 94 ? -11.321 10.096 30.071 1.00 92.88 94 ARG A N 1
ATOM 709 C CA . ARG A 1 94 ? -11.817 8.964 29.285 1.00 92.88 94 ARG A CA 1
ATOM 710 C C . ARG A 1 94 ? -12.503 9.463 28.024 1.00 92.88 94 ARG A C 1
ATOM 712 O O . ARG A 1 94 ? -13.263 10.423 28.074 1.00 92.88 94 ARG A O 1
ATOM 719 N N . VAL A 1 95 ? -12.290 8.773 26.909 1.00 95.56 95 VAL A N 1
ATOM 720 C CA . VAL A 1 95 ? -13.028 9.037 25.670 1.00 95.56 95 VAL A CA 1
ATOM 721 C C . VAL A 1 95 ? -14.518 8.762 25.871 1.00 95.56 95 VAL A C 1
ATOM 723 O O . VAL A 1 95 ? -14.902 7.710 26.386 1.00 95.56 95 VAL A O 1
ATOM 726 N N . ALA A 1 96 ? -15.342 9.716 25.450 1.00 95.69 96 ALA A N 1
ATOM 727 C CA . ALA A 1 96 ? -16.798 9.639 25.460 1.00 95.69 96 ALA A CA 1
ATOM 728 C C . ALA A 1 96 ? -17.406 9.642 24.048 1.00 95.69 96 ALA A C 1
ATOM 730 O O . ALA A 1 96 ? -18.591 9.333 23.886 1.00 95.69 96 ALA A O 1
ATOM 731 N N . GLY A 1 97 ? -16.615 9.986 23.028 1.00 96.81 97 GLY A N 1
ATOM 732 C CA . GLY A 1 97 ? -17.044 10.011 21.635 1.00 96.81 97 GLY A CA 1
ATOM 733 C C . GLY A 1 97 ? -16.254 10.985 20.766 1.00 96.81 97 GLY A C 1
ATOM 734 O O . GLY A 1 97 ? -15.144 11.368 21.124 1.00 96.81 97 GLY A O 1
ATOM 735 N N . VAL A 1 98 ? -16.840 11.389 19.641 1.00 97.62 98 VAL A N 1
ATOM 736 C CA . VAL A 1 98 ? -16.264 12.332 18.671 1.00 97.62 98 VAL A CA 1
ATOM 737 C C . VAL A 1 98 ? -17.290 13.362 18.193 1.00 97.62 98 VAL A C 1
ATOM 739 O O . VAL A 1 98 ? -18.487 13.062 18.121 1.00 97.62 98 VAL A O 1
ATOM 742 N N . HIS A 1 99 ? -16.810 14.556 17.853 1.00 97.62 99 HIS A N 1
ATOM 743 C CA . HIS A 1 99 ? -17.555 15.604 17.159 1.00 97.62 99 HIS A CA 1
ATOM 744 C C . HIS A 1 99 ? -17.238 15.579 15.666 1.00 97.62 99 HIS A C 1
ATOM 746 O O . HIS A 1 99 ? -16.082 15.428 15.268 1.00 97.62 99 HIS A O 1
ATOM 752 N N . LEU A 1 100 ? -18.278 15.731 14.852 1.00 97.12 100 LEU A N 1
ATOM 753 C CA . LEU A 1 100 ? -18.181 15.699 13.399 1.00 97.12 100 LEU A CA 1
ATOM 754 C C . LEU A 1 100 ? -18.343 17.098 12.799 1.00 97.12 100 LEU A C 1
ATOM 756 O O . LEU A 1 100 ? -19.018 17.950 13.381 1.00 97.12 100 LEU A O 1
ATOM 760 N N . ALA A 1 101 ? -17.804 17.312 11.599 1.00 95.62 101 ALA A N 1
ATOM 761 C CA . ALA A 1 101 ? -17.932 18.576 10.872 1.00 95.62 101 ALA A CA 1
ATOM 762 C C . ALA A 1 101 ? -19.390 18.920 10.526 1.00 95.62 101 ALA A C 1
ATOM 764 O O . ALA A 1 101 ? -19.751 20.094 10.467 1.00 95.62 101 ALA A O 1
ATOM 765 N N . SER A 1 102 ? -20.261 17.915 10.370 1.00 95.75 102 SER A N 1
ATOM 766 C CA . SER A 1 102 ? -21.707 18.125 10.195 1.00 95.75 102 SER A CA 1
ATOM 767 C C . SER A 1 102 ? -22.432 18.689 11.430 1.00 95.75 102 SER A C 1
ATOM 769 O O . SER A 1 102 ? -23.636 18.939 11.370 1.00 95.75 102 SER A O 1
ATOM 771 N N . GLY A 1 103 ? -21.740 18.857 12.565 1.00 94.94 103 GLY A N 1
ATOM 772 C CA . GLY A 1 103 ? -22.313 19.284 13.846 1.00 94.94 103 GLY A CA 1
ATOM 773 C C . GLY A 1 103 ? -22.935 18.145 14.665 1.00 94.94 103 GLY A C 1
ATOM 774 O O . GLY A 1 103 ? -23.417 18.370 15.776 1.00 94.94 103 GLY A O 1
ATOM 775 N N . LYS A 1 104 ? -22.928 16.913 14.143 1.00 95.94 104 LYS A N 1
ATOM 776 C CA . LYS A 1 104 ? -23.349 15.709 14.872 1.00 95.94 104 LYS A CA 1
ATOM 777 C C . LYS A 1 104 ? -22.264 15.254 15.857 1.00 95.94 104 LYS A C 1
ATOM 779 O O . LYS A 1 104 ? -21.077 15.507 15.666 1.00 95.94 104 LYS A O 1
ATOM 784 N N . SER A 1 105 ? -22.678 14.500 16.875 1.00 96.50 105 SER A N 1
ATOM 785 C CA . SER A 1 105 ? -21.770 13.871 17.843 1.00 96.50 105 SER A CA 1
ATOM 786 C C . SER A 1 105 ? -22.048 12.378 17.943 1.00 96.50 105 SER A C 1
ATOM 788 O O . SER A 1 105 ? -23.198 11.971 18.120 1.00 96.50 105 SER A O 1
ATOM 790 N N . LEU A 1 106 ? -20.996 11.563 17.892 1.00 96.56 106 LEU A N 1
ATOM 791 C CA . LEU A 1 106 ? -21.088 10.112 18.050 1.00 96.56 106 LEU A CA 1
ATOM 792 C C . LEU A 1 106 ? -20.489 9.696 19.383 1.00 96.56 106 LEU A C 1
ATOM 794 O O . LEU A 1 106 ? -19.341 10.018 19.673 1.00 96.56 106 LEU A O 1
ATOM 798 N N . LYS A 1 107 ? -21.250 8.958 20.194 1.00 97.31 107 LYS A N 1
ATOM 799 C CA . LYS A 1 107 ? -20.760 8.423 21.469 1.00 97.31 107 LYS A CA 1
ATOM 800 C C . LYS A 1 107 ? -20.068 7.085 21.252 1.00 97.31 107 LYS A C 1
ATOM 802 O O . LYS A 1 107 ? -20.622 6.198 20.611 1.00 97.31 107 LYS A O 1
ATOM 807 N N . CYS A 1 108 ? -18.897 6.906 21.850 1.00 95.94 108 CYS A N 1
ATOM 808 C CA . CYS A 1 108 ? -18.186 5.632 21.827 1.00 95.94 108 CYS A CA 1
ATOM 809 C C . CYS A 1 108 ? -17.310 5.462 23.074 1.00 95.94 108 CYS A C 1
ATOM 811 O O . CYS A 1 108 ? -17.042 6.409 23.811 1.00 95.94 108 CYS A O 1
ATOM 813 N N . LYS A 1 109 ? -16.888 4.219 23.331 1.00 95.19 109 LYS A N 1
ATOM 814 C CA . LYS A 1 109 ? -16.054 3.865 24.495 1.00 95.19 109 LYS A CA 1
ATOM 815 C C . LYS A 1 109 ? -14.552 3.974 24.216 1.00 95.19 109 LYS A C 1
ATOM 817 O O . LYS A 1 109 ? -13.768 4.009 25.162 1.00 95.19 109 LYS A O 1
ATOM 822 N N . ALA A 1 110 ? -14.172 3.950 22.942 1.00 95.94 110 ALA A N 1
ATOM 823 C CA . ALA A 1 110 ? -12.801 3.980 22.457 1.00 95.94 110 ALA A CA 1
ATOM 824 C C . ALA A 1 110 ? -12.781 4.569 21.040 1.00 95.94 110 ALA A C 1
ATOM 826 O O . ALA A 1 110 ? -13.746 4.412 20.292 1.00 95.94 110 ALA A O 1
ATOM 827 N N . VAL A 1 111 ? -11.674 5.218 20.684 1.00 96.44 111 VAL A N 1
ATOM 828 C CA . VAL A 1 111 ? -11.422 5.785 19.354 1.00 96.44 111 VAL A CA 1
ATOM 829 C C . VAL A 1 111 ? -10.060 5.294 18.884 1.00 96.44 111 VAL A C 1
ATOM 831 O O . VAL A 1 111 ? -9.093 5.333 19.642 1.00 96.44 111 VAL A O 1
ATOM 834 N N . VAL A 1 112 ? -9.989 4.841 17.634 1.00 96.44 112 VAL A N 1
ATOM 835 C CA . VAL A 1 112 ? -8.732 4.514 16.955 1.00 96.44 112 VAL A CA 1
ATOM 836 C C . VAL A 1 112 ? -8.486 5.593 15.907 1.00 96.44 112 VAL A C 1
ATOM 838 O O . VAL A 1 112 ? -9.322 5.812 15.036 1.00 96.44 112 VAL A O 1
ATOM 841 N N . ILE A 1 113 ? -7.355 6.291 16.007 1.00 94.56 113 ILE A N 1
ATOM 842 C CA . ILE A 1 113 ? -7.027 7.428 15.140 1.00 94.56 113 ILE A CA 1
ATOM 843 C C . ILE A 1 113 ? -6.165 6.932 13.977 1.00 94.56 113 ILE A C 1
ATOM 845 O O . ILE A 1 113 ? -5.025 6.515 14.174 1.00 94.56 113 ILE A O 1
ATOM 849 N N . THR A 1 114 ? -6.698 6.990 12.755 1.00 94.06 114 THR A N 1
ATOM 850 C CA . THR A 1 114 ? -6.018 6.532 11.528 1.00 94.06 114 THR A CA 1
ATOM 851 C C . THR A 1 114 ? -6.056 7.597 10.433 1.00 94.06 114 THR A C 1
ATOM 853 O O . THR A 1 114 ? -6.452 7.341 9.299 1.00 94.06 114 THR A O 1
ATOM 856 N N . THR A 1 115 ? -5.646 8.818 10.767 1.00 89.69 115 THR A N 1
ATOM 857 C CA . THR A 1 115 ? -5.754 10.018 9.913 1.00 89.69 115 THR A CA 1
ATOM 858 C C . THR A 1 115 ? -4.827 10.024 8.701 1.00 89.69 115 THR A C 1
ATOM 860 O O . THR A 1 115 ? -4.869 10.962 7.913 1.00 89.69 115 THR A O 1
ATOM 863 N N . GLY A 1 116 ? -3.948 9.029 8.551 1.00 86.50 116 GLY A N 1
ATOM 864 C CA . GLY A 1 116 ? -2.961 8.993 7.474 1.00 86.50 116 GLY A CA 1
ATOM 865 C C . GLY A 1 116 ? -2.166 10.300 7.403 1.00 86.50 116 GLY A C 1
ATOM 866 O O . GLY A 1 116 ? -1.603 10.743 8.399 1.00 86.50 116 GLY A O 1
ATOM 867 N N . THR A 1 117 ? -2.159 10.930 6.230 1.00 80.50 117 THR A N 1
ATOM 868 C CA . THR A 1 117 ? -1.499 12.221 5.973 1.00 80.50 117 THR A CA 1
ATOM 869 C C . THR A 1 117 ? -2.477 13.405 5.945 1.00 80.50 117 THR A C 1
ATOM 871 O O . THR A 1 117 ? -2.159 14.427 5.348 1.00 80.50 117 THR A O 1
ATOM 874 N N . PHE A 1 118 ? -3.684 13.257 6.505 1.00 81.06 118 PHE A N 1
ATOM 875 C CA . PHE A 1 118 ? -4.745 14.276 6.446 1.00 81.06 118 PHE A CA 1
ATOM 876 C C . PHE A 1 118 ? -4.781 15.209 7.660 1.00 81.06 118 PHE A C 1
ATOM 878 O O . PHE A 1 118 ? -5.318 16.307 7.565 1.00 81.06 118 PHE A O 1
ATOM 885 N N . LEU A 1 119 ? -4.186 14.812 8.790 1.00 81.50 119 LEU A N 1
ATOM 886 C CA . LEU A 1 119 ? -3.888 15.772 9.853 1.00 81.50 119 LEU A CA 1
ATOM 887 C C . LEU A 1 119 ? -2.853 16.763 9.319 1.00 81.50 119 LEU A C 1
ATOM 889 O O . LEU A 1 119 ? -1.889 16.341 8.683 1.00 81.50 119 LEU A O 1
ATOM 893 N N . ASN A 1 120 ? -2.992 18.046 9.660 1.00 75.38 120 ASN A N 1
ATOM 894 C CA . ASN A 1 120 ? -2.050 19.128 9.326 1.00 75.38 120 ASN A CA 1
ATOM 895 C C . ASN A 1 120 ? -0.636 18.958 9.944 1.00 75.38 120 ASN A C 1
ATOM 897 O O . ASN A 1 120 ? 0.101 19.927 10.124 1.00 75.38 120 ASN A O 1
ATOM 901 N N . GLY A 1 121 ? -0.243 17.734 10.303 1.00 68.50 121 GLY A N 1
ATOM 902 C CA . GLY A 1 121 ? 1.114 17.383 10.679 1.00 68.50 121 GLY A CA 1
ATOM 903 C C . GLY A 1 121 ? 2.045 17.474 9.472 1.00 68.50 121 GLY A C 1
ATOM 904 O O . GLY A 1 121 ? 1.755 16.960 8.393 1.00 68.50 121 GLY A O 1
ATOM 905 N N . LYS A 1 122 ? 3.193 18.124 9.658 1.00 67.94 122 LYS A N 1
ATOM 906 C CA . LYS A 1 122 ? 4.231 18.195 8.629 1.00 67.94 122 LYS A CA 1
ATOM 907 C C . LYS A 1 122 ? 5.052 16.911 8.653 1.00 67.94 122 LYS A C 1
ATOM 909 O O . LYS A 1 122 ? 5.813 16.677 9.587 1.00 67.94 122 LYS A O 1
ATOM 914 N N . ILE A 1 123 ? 4.903 16.091 7.618 1.00 71.06 123 ILE A N 1
ATOM 915 C CA . ILE A 1 123 ? 5.776 14.948 7.343 1.00 71.06 123 ILE A CA 1
ATOM 916 C C . ILE A 1 123 ? 6.218 15.069 5.889 1.00 71.06 123 ILE A C 1
ATOM 918 O O . ILE A 1 123 ? 5.386 15.162 4.987 1.00 71.06 123 ILE A O 1
ATOM 922 N N . TYR A 1 124 ? 7.526 15.071 5.654 1.00 72.56 124 TYR A N 1
ATOM 923 C CA . TYR A 1 124 ? 8.067 15.139 4.302 1.00 72.56 124 TYR A CA 1
ATOM 924 C C . TYR A 1 124 ? 8.081 13.741 3.681 1.00 72.56 124 TYR A C 1
ATOM 926 O O . TYR A 1 124 ? 8.762 12.842 4.168 1.00 72.56 124 TYR A O 1
ATOM 934 N N . ILE A 1 125 ? 7.304 13.550 2.613 1.00 69.44 125 ILE A N 1
ATOM 935 C CA . ILE A 1 125 ? 7.213 12.289 1.869 1.00 69.44 125 ILE A CA 1
ATOM 936 C C . ILE A 1 125 ? 7.352 12.602 0.379 1.00 69.44 125 ILE A C 1
ATOM 938 O O . ILE A 1 125 ? 6.492 13.254 -0.210 1.00 69.44 125 ILE A O 1
ATOM 942 N N . GLY A 1 126 ? 8.422 12.106 -0.239 1.00 73.81 126 GLY A N 1
ATOM 943 C CA . GLY A 1 126 ? 8.636 12.196 -1.680 1.00 73.81 126 GLY A CA 1
ATOM 944 C C . GLY A 1 126 ? 7.774 11.183 -2.435 1.00 73.81 126 GLY A C 1
ATOM 945 O O . GLY A 1 126 ? 7.720 10.005 -2.078 1.00 73.81 126 GLY A O 1
ATOM 946 N N . THR A 1 127 ? 7.102 11.627 -3.498 1.00 78.62 127 THR A N 1
ATOM 947 C CA . THR A 1 127 ? 6.416 10.741 -4.450 1.00 78.62 127 THR A CA 1
ATOM 948 C C . THR A 1 127 ? 6.985 10.987 -5.843 1.00 78.62 127 THR A C 1
ATOM 950 O O . THR A 1 127 ? 7.043 12.142 -6.263 1.00 78.62 127 THR A O 1
ATOM 953 N N . PRO A 1 128 ? 7.403 9.942 -6.580 1.00 85.19 128 PRO A N 1
ATOM 954 C CA . PRO A 1 128 ? 7.930 10.127 -7.925 1.00 85.19 128 PRO A CA 1
ATOM 955 C C . PRO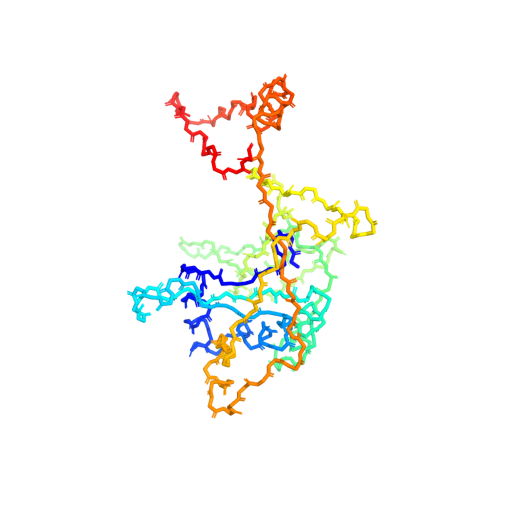 A 1 128 ? 6.841 10.635 -8.885 1.00 85.19 128 PRO A C 1
ATOM 957 O O . PRO A 1 128 ? 5.658 10.310 -8.691 1.00 85.19 128 PRO A O 1
ATOM 960 N N . PRO A 1 129 ? 7.220 11.373 -9.946 1.00 88.25 129 PRO A N 1
ATOM 961 C CA . PRO A 1 129 ? 6.281 11.802 -10.973 1.00 88.25 129 PRO A CA 1
ATOM 962 C C . PRO A 1 129 ? 5.597 10.595 -11.626 1.00 88.25 129 PRO A C 1
ATOM 964 O O . PRO A 1 129 ? 6.169 9.507 -11.742 1.00 88.25 129 PRO A O 1
ATOM 967 N N . ARG A 1 130 ? 4.3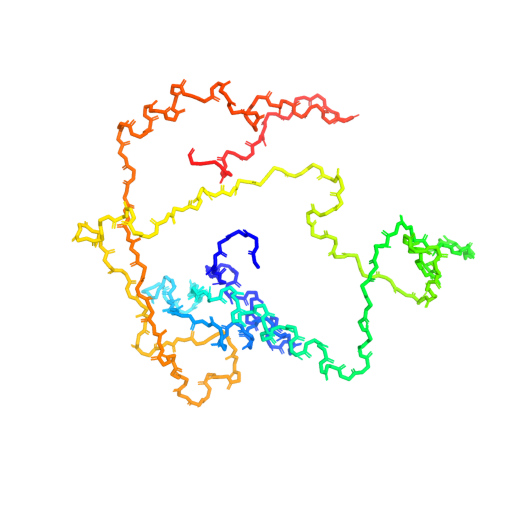46 10.783 -12.051 1.00 90.44 130 ARG A N 1
ATOM 968 C CA . ARG A 1 130 ? 3.626 9.799 -12.868 1.00 90.44 130 ARG A CA 1
ATOM 969 C C . ARG A 1 130 ? 3.865 10.130 -14.333 1.00 90.44 130 ARG A C 1
ATOM 971 O O . ARG A 1 130 ? 3.695 11.277 -14.730 1.00 90.44 130 ARG A O 1
ATOM 978 N N . ILE A 1 131 ? 4.268 9.126 -15.101 1.00 93.56 131 ILE A N 1
ATOM 979 C CA . ILE A 1 131 ? 4.566 9.240 -16.529 1.00 93.56 131 ILE A CA 1
ATOM 980 C C . ILE A 1 131 ? 3.480 8.529 -17.336 1.00 93.56 131 ILE A C 1
ATOM 982 O O . ILE A 1 131 ? 2.937 7.522 -16.880 1.00 93.56 131 ILE A O 1
ATOM 986 N N . ASP A 1 132 ? 3.161 9.061 -18.513 1.00 94.50 132 ASP A N 1
ATOM 987 C CA . ASP A 1 132 ? 2.254 8.421 -19.467 1.00 94.50 132 ASP A CA 1
ATOM 988 C C . ASP A 1 132 ? 2.988 7.267 -20.161 1.00 94.50 132 ASP A C 1
ATOM 990 O O . ASP A 1 132 ? 4.090 7.439 -20.683 1.00 94.50 132 ASP A O 1
ATOM 994 N N . GLU A 1 133 ? 2.394 6.075 -20.171 1.00 93.81 133 GLU A N 1
ATOM 995 C CA . GLU A 1 133 ? 3.003 4.902 -20.801 1.00 93.81 133 GLU A CA 1
ATOM 996 C C . GLU A 1 133 ? 3.253 5.102 -22.302 1.00 93.81 133 GLU A C 1
ATOM 998 O O . GLU A 1 133 ? 4.234 4.590 -22.837 1.00 93.81 133 GLU A O 1
ATOM 1003 N N . ARG A 1 134 ? 2.418 5.898 -22.983 1.00 96.25 134 ARG A N 1
ATOM 1004 C CA . ARG A 1 134 ? 2.501 6.124 -24.435 1.00 96.25 134 ARG A CA 1
ATOM 1005 C C . ARG A 1 134 ? 3.744 6.911 -24.834 1.00 96.25 134 ARG A C 1
ATOM 1007 O O . ARG A 1 134 ? 4.135 6.887 -25.998 1.00 96.25 134 ARG A O 1
ATOM 1014 N N . THR A 1 135 ? 4.360 7.610 -23.881 1.00 96.88 135 THR A N 1
ATOM 1015 C CA . THR A 1 135 ? 5.575 8.404 -24.096 1.00 96.88 135 THR A CA 1
ATOM 1016 C C . THR A 1 135 ? 6.851 7.641 -23.741 1.00 96.88 135 THR A C 1
ATOM 1018 O O . THR A 1 135 ? 7.934 8.218 -23.786 1.00 96.88 135 THR A O 1
ATOM 1021 N N . VAL A 1 136 ? 6.749 6.364 -23.356 1.00 94.56 136 VAL A N 1
ATOM 1022 C CA . VAL A 1 136 ? 7.893 5.534 -22.963 1.00 94.56 136 VAL A CA 1
ATOM 1023 C C . VAL A 1 136 ? 8.228 4.547 -24.076 1.00 94.56 136 VAL A C 1
ATOM 1025 O O . VAL A 1 136 ? 7.395 3.747 -24.497 1.00 94.56 136 VAL A O 1
ATOM 1028 N N . ASP A 1 137 ? 9.482 4.552 -24.527 1.00 95.12 137 ASP A N 1
ATOM 1029 C CA . ASP A 1 137 ? 9.972 3.536 -25.457 1.00 95.12 137 ASP A CA 1
ATOM 1030 C C . ASP A 1 137 ? 10.424 2.276 -24.703 1.00 95.12 137 ASP A C 1
ATOM 1032 O O . ASP A 1 137 ? 11.560 2.159 -24.241 1.00 95.12 137 ASP A O 1
ATOM 1036 N N . PHE A 1 138 ? 9.519 1.305 -24.584 1.00 95.06 138 PHE A N 1
ATOM 1037 C CA . PHE A 1 138 ? 9.768 0.049 -23.872 1.00 95.06 138 PHE A CA 1
ATOM 1038 C C . PHE A 1 138 ? 10.710 -0.924 -24.597 1.00 95.06 138 PHE A C 1
ATOM 1040 O O . PHE A 1 138 ? 11.049 -1.963 -24.027 1.00 95.06 138 PHE A O 1
ATOM 1047 N N . ARG A 1 139 ? 11.117 -0.651 -25.847 1.00 94.44 139 ARG A N 1
ATOM 1048 C CA . ARG A 1 139 ? 11.944 -1.583 -26.642 1.00 94.44 139 ARG A CA 1
ATOM 1049 C C . ARG A 1 139 ? 13.347 -1.764 -26.069 1.00 94.44 139 ARG A C 1
ATOM 1051 O O . ARG A 1 139 ? 13.911 -2.844 -26.192 1.00 94.44 139 ARG A O 1
ATOM 1058 N N . TYR A 1 140 ? 13.879 -0.724 -25.432 1.00 91.38 140 TYR A N 1
ATOM 1059 C CA . TYR A 1 140 ? 15.240 -0.698 -24.889 1.00 91.38 140 TYR A CA 1
ATOM 1060 C C . TYR A 1 140 ? 15.308 -1.013 -23.392 1.00 91.38 140 TYR A C 1
ATOM 1062 O O . TYR A 1 140 ? 16.388 -0.994 -22.808 1.00 91.38 140 TYR A O 1
ATOM 1070 N N . LEU A 1 141 ? 14.164 -1.276 -22.758 1.00 95.31 141 LEU A N 1
ATOM 1071 C CA . LEU A 1 141 ? 14.088 -1.510 -21.322 1.00 95.31 141 LEU A CA 1
ATOM 1072 C C . LEU A 1 141 ? 14.100 -3.004 -21.010 1.00 95.31 141 LEU A C 1
ATOM 1074 O O . LEU A 1 141 ? 13.421 -3.805 -21.658 1.00 95.31 141 LEU A O 1
ATOM 1078 N N . GLU A 1 142 ? 14.827 -3.373 -19.959 1.00 95.81 142 GLU A N 1
ATOM 1079 C CA . GLU A 1 142 ? 14.839 -4.748 -19.474 1.00 95.81 142 GLU A CA 1
ATOM 1080 C C . GLU A 1 142 ? 13.482 -5.086 -18.845 1.00 95.81 142 GLU A C 1
ATOM 1082 O O . GLU A 1 142 ? 12.999 -4.398 -17.940 1.00 95.81 142 GLU A O 1
ATOM 1087 N N . ARG A 1 143 ? 12.862 -6.171 -19.318 1.00 96.06 143 ARG A N 1
ATOM 1088 C CA . ARG A 1 143 ? 11.600 -6.676 -18.773 1.00 96.06 143 ARG A CA 1
ATOM 1089 C C . ARG A 1 143 ? 11.862 -7.559 -17.566 1.00 96.06 143 ARG A C 1
ATOM 1091 O O . ARG A 1 143 ? 12.517 -8.591 -17.664 1.00 96.06 143 ARG A O 1
ATOM 1098 N N . GLN A 1 144 ? 11.242 -7.207 -16.453 1.00 94.94 144 GLN A N 1
ATOM 1099 C CA . GLN A 1 144 ? 11.247 -7.985 -15.230 1.00 94.94 144 GLN A CA 1
ATOM 1100 C C . GLN A 1 144 ? 9.880 -8.635 -15.017 1.00 94.94 144 GLN A C 1
ATOM 1102 O O . GLN A 1 144 ? 8.897 -7.960 -14.705 1.00 94.94 144 GLN A O 1
ATOM 1107 N N . PHE A 1 145 ? 9.829 -9.956 -15.170 1.00 95.00 145 PHE A N 1
ATOM 1108 C CA . PHE A 1 145 ? 8.628 -10.754 -14.939 1.00 95.00 145 PHE A CA 1
ATOM 1109 C C . PHE A 1 145 ? 8.499 -11.188 -13.476 1.00 95.00 145 PHE A C 1
ATOM 1111 O O . PHE A 1 145 ? 9.467 -11.171 -12.711 1.00 95.00 145 PHE A O 1
ATOM 1118 N N . GLY A 1 146 ? 7.283 -11.580 -13.102 1.00 93.81 146 GLY A N 1
ATOM 1119 C CA . GLY A 1 146 ? 7.020 -12.226 -11.825 1.00 93.81 146 GLY A CA 1
ATOM 1120 C C . GLY A 1 146 ? 7.438 -13.696 -11.793 1.00 93.81 146 GLY A C 1
ATOM 1121 O O . GLY A 1 146 ? 7.721 -14.314 -12.823 1.00 93.81 146 GLY A O 1
ATOM 1122 N N . ASP A 1 147 ? 7.459 -14.251 -10.588 1.00 92.50 147 ASP A N 1
ATOM 1123 C CA . ASP A 1 147 ? 7.821 -15.635 -10.317 1.00 92.50 147 ASP A CA 1
ATOM 1124 C C . ASP A 1 147 ? 6.722 -16.599 -10.814 1.00 92.50 147 ASP A C 1
ATOM 1126 O O . ASP A 1 147 ? 5.524 -16.290 -10.790 1.00 92.50 147 ASP A O 1
ATOM 1130 N N . LYS A 1 148 ? 7.141 -17.792 -11.257 1.00 90.69 148 LYS A N 1
ATOM 1131 C CA . LYS A 1 148 ? 6.267 -18.899 -11.671 1.00 90.69 148 LYS A CA 1
ATOM 1132 C C . LYS A 1 148 ? 6.717 -20.198 -10.972 1.00 90.69 148 LYS A C 1
ATOM 1134 O O . LYS A 1 148 ? 7.857 -20.605 -11.195 1.00 90.69 148 LYS A O 1
ATOM 1139 N N . PRO A 1 149 ? 5.876 -20.841 -10.139 1.00 89.38 149 PRO A N 1
ATOM 1140 C CA . PRO A 1 149 ? 4.580 -20.349 -9.662 1.00 89.38 149 PRO A CA 1
ATOM 1141 C C . PRO A 1 149 ? 4.732 -19.093 -8.777 1.00 89.38 149 PRO A C 1
ATOM 1143 O O . PRO A 1 149 ? 5.788 -18.909 -8.156 1.00 89.38 149 PRO A O 1
ATOM 1146 N N . PRO A 1 150 ? 3.712 -18.216 -8.724 1.00 92.12 150 PRO A N 1
ATOM 1147 C CA . PRO A 1 150 ? 3.702 -17.086 -7.802 1.00 92.12 150 PRO A CA 1
ATOM 1148 C C . PRO A 1 150 ? 3.557 -17.569 -6.351 1.00 92.12 150 PRO A C 1
ATOM 1150 O O . PRO A 1 150 ? 2.929 -18.592 -6.088 1.00 92.12 150 PRO A O 1
ATOM 1153 N N . ILE A 1 151 ? 4.116 -16.814 -5.399 1.00 92.62 151 ILE A N 1
ATOM 1154 C CA . ILE A 1 151 ? 3.899 -17.048 -3.964 1.00 92.62 151 ILE A CA 1
ATOM 1155 C C . ILE A 1 151 ? 2.948 -15.964 -3.435 1.00 92.62 151 ILE A C 1
ATOM 1157 O O . ILE A 1 151 ? 3.365 -14.803 -3.386 1.00 92.62 151 ILE A O 1
ATOM 1161 N N . PRO A 1 152 ? 1.708 -16.313 -3.039 1.00 94.06 152 PRO A N 1
ATOM 1162 C CA . PRO A 1 152 ? 0.766 -15.356 -2.471 1.00 94.06 152 PRO A CA 1
ATOM 1163 C C . PRO A 1 152 ? 1.205 -14.873 -1.081 1.00 94.06 152 PRO A C 1
ATOM 1165 O O . PRO A 1 152 ? 2.010 -15.515 -0.384 1.00 94.06 152 PRO A O 1
ATOM 1168 N N . PHE A 1 153 ? 0.657 -13.733 -0.661 1.00 94.88 153 PHE A N 1
ATOM 1169 C CA . PHE A 1 153 ? 0.815 -13.249 0.704 1.00 94.88 153 PHE A CA 1
ATOM 1170 C C . PHE A 1 153 ? 0.010 -14.095 1.683 1.00 94.88 153 PHE A C 1
ATOM 1172 O O . PHE A 1 153 ? 0.581 -14.518 2.686 1.00 94.88 153 PHE A O 1
ATOM 1179 N N . SER A 1 154 ? -1.271 -14.347 1.396 1.00 94.94 154 SER A N 1
ATOM 1180 C CA . SER A 1 154 ? -2.174 -15.013 2.331 1.00 94.94 154 SER A CA 1
ATOM 1181 C C . SER A 1 154 ? -1.887 -16.507 2.437 1.00 94.94 154 SER A C 1
ATOM 1183 O O . SER A 1 154 ? -1.739 -17.211 1.434 1.00 94.94 154 SER A O 1
ATOM 1185 N N . PHE A 1 155 ? -1.864 -17.014 3.667 1.00 93.31 155 PHE A N 1
ATOM 1186 C CA . PHE A 1 155 ? -1.710 -18.437 3.952 1.00 93.31 155 PHE A CA 1
ATOM 1187 C C . PHE A 1 155 ? -2.905 -19.263 3.468 1.00 93.31 155 PHE A C 1
ATOM 1189 O O . PHE A 1 155 ? -2.738 -20.447 3.175 1.00 93.31 155 PHE A O 1
ATOM 1196 N N . LEU A 1 156 ? -4.088 -18.651 3.343 1.00 89.88 156 LEU A N 1
ATOM 1197 C CA . LEU A 1 156 ? -5.286 -19.315 2.824 1.00 89.88 156 LEU A CA 1
ATOM 1198 C C . LEU A 1 156 ? -5.136 -19.650 1.337 1.00 89.88 156 LEU A C 1
ATOM 1200 O O . LEU A 1 156 ? -5.452 -20.757 0.921 1.00 89.88 156 LEU A O 1
ATOM 1204 N N . ASN A 1 157 ? -4.554 -18.735 0.563 1.00 86.25 157 ASN A N 1
ATOM 1205 C CA . ASN A 1 157 ? -4.331 -18.927 -0.870 1.00 86.25 157 ASN A CA 1
ATOM 1206 C C . ASN A 1 157 ? -3.140 -19.854 -1.165 1.00 86.25 157 ASN A C 1
ATOM 1208 O O . ASN A 1 157 ? -2.993 -20.346 -2.280 1.00 86.25 157 ASN A O 1
ATOM 1212 N N . LEU A 1 158 ? -2.271 -20.112 -0.183 1.00 80.81 158 LEU A N 1
ATOM 1213 C CA . LEU A 1 158 ? -1.075 -20.935 -0.373 1.00 80.81 158 LEU A CA 1
ATOM 1214 C C . LEU A 1 158 ? -1.405 -22.412 -0.653 1.00 80.81 158 LEU A C 1
ATOM 1216 O O . LEU A 1 158 ? -0.610 -23.098 -1.293 1.00 80.81 158 LEU A O 1
ATOM 1220 N N . LYS A 1 159 ? -2.552 -22.906 -0.171 1.00 63.09 159 LYS A N 1
ATOM 1221 C CA . LYS A 1 159 ? -2.914 -24.332 -0.224 1.00 63.09 159 LYS A CA 1
ATOM 1222 C C . LYS A 1 159 ? -3.499 -24.781 -1.568 1.00 63.09 159 LYS A C 1
ATOM 1224 O O . LYS A 1 159 ? -3.357 -25.951 -1.905 1.00 63.09 159 LYS A O 1
ATOM 1229 N N . ASP A 1 160 ? -4.046 -23.861 -2.363 1.00 62.12 160 ASP A N 1
ATOM 1230 C CA . ASP A 1 160 ? -4.902 -24.205 -3.511 1.00 62.12 160 ASP A CA 1
ATOM 1231 C C . ASP A 1 160 ? -4.225 -24.027 -4.881 1.00 62.12 160 ASP A C 1
ATOM 1233 O O . ASP A 1 160 ? -4.885 -23.852 -5.902 1.00 62.12 160 ASP A O 1
ATOM 1237 N N . GLY A 1 161 ? -2.888 -24.050 -4.934 1.00 65.00 161 GLY A N 1
ATOM 1238 C CA . GLY A 1 161 ? -2.164 -23.915 -6.205 1.00 65.00 161 GLY A CA 1
ATOM 1239 C C . GLY A 1 161 ? -2.397 -22.561 -6.884 1.00 65.00 161 GLY A C 1
ATOM 1240 O O . GLY A 1 161 ? -2.517 -22.501 -8.109 1.00 65.00 161 GLY A O 1
ATOM 1241 N N . PHE A 1 162 ? -2.462 -21.496 -6.077 1.00 77.31 162 PHE A N 1
ATOM 1242 C CA . PHE A 1 162 ? -2.775 -20.127 -6.484 1.00 77.31 162 PHE A CA 1
ATOM 1243 C C . PHE A 1 162 ? -2.139 -19.731 -7.823 1.00 77.31 162 PHE A C 1
ATOM 1245 O O . PHE A 1 162 ? -0.915 -19.715 -7.984 1.00 77.31 162 PHE A O 1
ATOM 1252 N N . GLN A 1 163 ? -2.998 -19.372 -8.775 1.00 70.88 163 GLN A N 1
ATOM 1253 C CA . GLN A 1 163 ? -2.601 -18.819 -10.060 1.00 70.88 163 GLN A CA 1
ATOM 1254 C C . GLN A 1 163 ? -2.957 -17.338 -10.092 1.00 70.88 163 GLN A C 1
ATOM 1256 O O . GLN A 1 163 ? -4.089 -16.940 -9.837 1.00 70.88 163 GLN A O 1
ATOM 1261 N N . CYS A 1 164 ? -1.981 -16.517 -10.459 1.00 77.88 164 CYS A N 1
ATOM 1262 C CA . CYS A 1 164 ? -2.243 -15.151 -10.876 1.00 77.88 164 CYS A CA 1
ATOM 1263 C C . CYS A 1 164 ? -2.467 -15.188 -12.391 1.00 77.88 164 CYS A C 1
ATOM 1265 O O . CYS A 1 164 ? -1.501 -15.292 -13.150 1.00 77.88 164 CYS A O 1
ATOM 1267 N N . GLU A 1 165 ? -3.736 -15.157 -12.815 1.00 70.38 165 GLU A N 1
ATOM 1268 C CA . GLU A 1 165 ? -4.144 -15.327 -14.221 1.00 70.38 165 GLU A CA 1
ATOM 1269 C C . GLU A 1 165 ? -3.459 -14.329 -15.166 1.00 70.38 165 GLU A C 1
ATOM 1271 O O . GLU A 1 165 ? -3.174 -14.651 -16.320 1.00 70.38 165 GLU A O 1
ATOM 1276 N N . ARG A 1 166 ? -3.137 -13.124 -14.675 1.00 81.81 166 ARG A N 1
ATOM 1277 C CA . ARG A 1 166 ? -2.528 -12.059 -15.475 1.00 81.81 166 ARG A CA 1
ATOM 1278 C C . ARG A 1 166 ? -1.363 -11.388 -14.751 1.00 81.81 166 ARG A C 1
ATOM 1280 O O . ARG A 1 166 ? -1.529 -10.358 -14.104 1.00 81.81 166 ARG A O 1
ATOM 1287 N N . GLN A 1 167 ? -0.162 -11.943 -14.931 1.00 90.19 167 GLN A N 1
ATOM 1288 C CA . GLN A 1 167 ? 1.074 -11.276 -14.515 1.00 90.19 167 GLN A CA 1
ATOM 1289 C C . GLN A 1 167 ? 1.603 -10.321 -15.599 1.00 90.19 167 GLN A C 1
ATOM 1291 O O . GLN A 1 167 ? 1.921 -10.744 -16.710 1.00 90.19 167 GLN A O 1
ATOM 1296 N N . VAL A 1 168 ? 1.738 -9.038 -15.263 1.00 93.31 168 VAL A N 1
ATOM 1297 C CA . VAL A 1 168 ? 2.293 -7.974 -16.114 1.00 93.31 168 VAL A CA 1
ATOM 1298 C C . VAL A 1 168 ? 3.775 -7.758 -15.761 1.00 93.31 168 VAL A C 1
ATOM 1300 O O . VAL A 1 168 ? 4.136 -7.782 -14.579 1.00 93.31 168 VAL A O 1
ATOM 1303 N N . PRO A 1 169 ? 4.679 -7.580 -16.743 1.00 95.06 169 PRO A N 1
ATOM 1304 C CA . PRO A 1 169 ? 6.076 -7.267 -16.459 1.00 95.06 169 PRO A CA 1
ATOM 1305 C C . PRO A 1 169 ? 6.248 -5.836 -15.939 1.00 95.06 169 PRO A C 1
ATOM 1307 O O . PRO A 1 169 ? 5.525 -4.919 -16.320 1.00 95.06 169 PRO A O 1
ATOM 1310 N N . CYS A 1 170 ? 7.273 -5.635 -15.116 1.00 95.56 170 CYS A N 1
ATOM 1311 C CA . CYS A 1 170 ? 7.835 -4.311 -14.871 1.00 95.56 170 CYS A CA 1
ATOM 1312 C C . CYS A 1 170 ? 8.998 -4.068 -15.833 1.00 95.56 170 CYS A C 1
ATOM 1314 O O . CYS A 1 170 ? 9.553 -5.012 -16.391 1.00 95.56 170 CYS A O 1
ATOM 1316 N N . PHE A 1 171 ? 9.389 -2.809 -15.992 1.00 96.25 171 PHE A N 1
ATOM 1317 C CA . PHE A 1 171 ? 10.512 -2.417 -16.836 1.00 96.25 171 PHE A CA 1
ATOM 1318 C C . PHE A 1 171 ? 11.578 -1.747 -15.980 1.00 96.25 171 PHE A C 1
ATOM 1320 O O . PHE A 1 171 ? 11.257 -0.912 -15.132 1.00 96.25 171 PHE A O 1
ATOM 1327 N N . LEU A 1 172 ? 12.832 -2.143 -16.174 1.00 94.75 172 LEU A N 1
ATOM 1328 C CA . LEU A 1 172 ? 13.973 -1.589 -15.457 1.00 94.75 172 LEU A CA 1
ATOM 1329 C C . LEU A 1 172 ? 14.692 -0.569 -16.334 1.00 94.75 172 LEU A C 1
ATOM 1331 O O . LEU A 1 172 ? 14.864 -0.766 -17.536 1.00 94.75 172 LEU A O 1
ATOM 1335 N N . THR A 1 173 ? 15.125 0.513 -15.701 1.00 94.56 173 THR A N 1
ATOM 1336 C CA . THR A 1 173 ? 15.982 1.541 -16.288 1.00 94.56 173 THR A CA 1
ATOM 1337 C C . THR A 1 173 ? 16.968 2.028 -15.232 1.00 94.56 173 THR A C 1
ATOM 1339 O O . THR A 1 173 ? 16.827 1.708 -14.047 1.00 94.56 173 THR A O 1
ATOM 1342 N N . GLN A 1 174 ? 17.971 2.788 -15.652 1.00 93.81 174 GLN A N 1
ATOM 1343 C CA . GLN A 1 174 ? 19.001 3.339 -14.782 1.00 93.81 174 GLN A CA 1
ATOM 1344 C C . GLN A 1 174 ? 19.147 4.836 -15.034 1.00 93.81 174 GLN A C 1
ATOM 1346 O O . GLN A 1 174 ? 18.956 5.321 -16.149 1.00 93.81 174 GLN A O 1
ATOM 1351 N N . THR A 1 175 ? 19.492 5.571 -13.981 1.00 94.69 175 THR A N 1
ATOM 1352 C CA . THR A 1 175 ? 19.936 6.957 -14.121 1.00 94.69 175 THR A CA 1
ATOM 1353 C C . THR A 1 175 ? 21.365 6.992 -14.659 1.00 94.69 175 THR A C 1
ATOM 1355 O O . THR A 1 175 ? 22.083 5.993 -14.653 1.00 94.69 175 THR A O 1
ATOM 1358 N N . ASN A 1 176 ? 21.784 8.153 -15.152 1.00 94.19 176 ASN A N 1
ATOM 1359 C CA . ASN A 1 176 ? 23.124 8.367 -15.690 1.00 94.19 176 ASN A CA 1
ATOM 1360 C C . ASN A 1 176 ? 23.720 9.678 -15.157 1.00 94.19 176 ASN A C 1
ATOM 1362 O O . ASN A 1 176 ? 23.022 10.484 -14.541 1.00 94.19 176 ASN A O 1
ATOM 1366 N N . ALA A 1 177 ? 25.002 9.913 -15.445 1.00 97.31 177 ALA A N 1
ATOM 1367 C CA . ALA A 1 177 ? 25.717 11.107 -14.990 1.00 97.31 177 ALA A CA 1
ATOM 1368 C C . ALA A 1 177 ? 25.049 12.424 -15.432 1.00 97.31 177 ALA A C 1
ATOM 1370 O O . ALA A 1 177 ? 25.070 13.404 -14.691 1.00 97.31 177 ALA A O 1
ATOM 1371 N N . ALA A 1 178 ? 24.410 12.451 -16.609 1.00 97.00 178 ALA A N 1
ATOM 1372 C CA . ALA A 1 178 ? 23.663 13.622 -17.067 1.00 97.00 178 ALA A CA 1
ATOM 1373 C C . ALA A 1 178 ? 22.437 13.899 -16.179 1.00 97.00 178 ALA A C 1
ATOM 1375 O O . ALA A 1 178 ? 22.189 15.044 -15.813 1.00 97.00 178 ALA A O 1
ATOM 1376 N N . THR A 1 179 ? 21.717 12.850 -15.769 1.00 94.06 179 THR A N 1
ATOM 1377 C CA . THR A 1 179 ? 20.596 12.955 -14.819 1.00 94.06 179 THR A CA 1
ATOM 1378 C C . THR A 1 179 ? 21.077 13.486 -13.471 1.00 94.06 179 THR A C 1
ATOM 1380 O O . THR A 1 179 ? 20.474 14.402 -12.922 1.00 94.06 179 THR A O 1
ATOM 1383 N N . HIS A 1 180 ? 22.190 12.953 -12.954 1.00 94.50 180 HIS A N 1
ATOM 1384 C CA . HIS A 1 180 ? 22.761 13.401 -11.678 1.00 94.50 180 HIS A CA 1
ATOM 1385 C C . HIS A 1 180 ? 23.185 14.866 -11.725 1.00 94.50 180 HIS A C 1
ATOM 1387 O O . HIS A 1 180 ? 22.923 15.597 -10.776 1.00 94.50 180 HIS A O 1
ATOM 1393 N N . LYS A 1 181 ? 23.770 15.313 -12.843 1.00 95.12 181 LYS A N 1
ATOM 1394 C CA . LYS A 1 181 ? 24.109 16.723 -13.049 1.00 95.12 181 LYS A CA 1
ATOM 1395 C C . LYS A 1 181 ? 22.869 17.617 -12.992 1.00 95.12 181 LYS A C 1
ATOM 1397 O O . LYS A 1 181 ? 22.881 18.601 -12.268 1.00 95.12 181 LYS A O 1
ATOM 1402 N N . ILE A 1 182 ? 21.787 17.243 -13.678 1.00 94.19 182 ILE A N 1
ATOM 1403 C CA . ILE A 1 182 ? 20.525 18.001 -13.638 1.00 94.19 182 ILE A CA 1
ATOM 1404 C C . ILE A 1 182 ? 19.996 18.103 -12.202 1.00 94.19 182 ILE A C 1
ATOM 1406 O O . ILE A 1 182 ? 19.594 19.185 -11.779 1.00 94.19 182 ILE A O 1
ATOM 1410 N N . VAL A 1 183 ? 20.006 17.004 -11.442 1.00 91.31 183 VAL A N 1
ATOM 1411 C CA . VAL A 1 183 ? 19.563 17.014 -10.037 1.00 91.31 183 VAL A CA 1
ATOM 1412 C C . VAL A 1 183 ? 20.456 17.921 -9.186 1.00 91.31 183 VAL A C 1
ATOM 1414 O O . VAL A 1 183 ? 19.935 18.743 -8.436 1.00 91.31 183 VAL A O 1
ATOM 1417 N N . ALA A 1 184 ? 21.779 17.821 -9.332 1.00 90.31 184 ALA A N 1
ATOM 1418 C CA . ALA A 1 184 ? 22.737 18.637 -8.589 1.00 90.31 184 ALA A CA 1
ATOM 1419 C C . ALA A 1 184 ? 22.577 20.137 -8.889 1.00 90.31 184 ALA A C 1
ATOM 1421 O O . ALA A 1 184 ? 22.486 20.941 -7.962 1.00 90.31 184 ALA A O 1
ATOM 1422 N N . ASP A 1 185 ? 22.452 20.500 -10.169 1.00 93.81 185 ASP A N 1
ATOM 1423 C CA . ASP A 1 185 ? 22.281 21.886 -10.616 1.00 93.81 185 ASP A CA 1
ATOM 1424 C C . ASP A 1 185 ? 20.977 22.502 -10.062 1.00 93.81 185 ASP A C 1
ATOM 1426 O O . ASP A 1 185 ? 20.917 23.702 -9.800 1.00 93.81 185 ASP A O 1
ATOM 1430 N N . ASN A 1 186 ? 19.943 21.687 -9.814 1.00 92.06 186 ASN A N 1
ATOM 1431 C CA . ASN A 1 186 ? 18.624 22.128 -9.338 1.00 92.06 186 ASN A CA 1
ATOM 1432 C C . ASN A 1 186 ? 18.359 21.848 -7.849 1.00 92.06 186 ASN A C 1
ATOM 1434 O O . ASN A 1 186 ? 17.257 22.105 -7.361 1.00 92.06 186 ASN A O 1
ATOM 1438 N N . LEU A 1 187 ? 19.347 21.354 -7.098 1.00 87.31 187 LEU A N 1
ATOM 1439 C CA . LEU A 1 187 ? 19.162 20.977 -5.692 1.00 87.31 187 LEU A CA 1
ATOM 1440 C C . LEU A 1 187 ? 18.721 22.164 -4.821 1.00 87.31 187 LEU A C 1
ATOM 1442 O O . LEU A 1 187 ? 17.914 22.011 -3.907 1.00 87.31 187 LEU A O 1
ATOM 1446 N N . HIS A 1 188 ? 19.197 23.360 -5.168 1.00 84.75 188 HIS A N 1
ATOM 1447 C CA . HIS A 1 188 ? 18.858 24.632 -4.531 1.00 84.75 188 HIS A CA 1
ATOM 1448 C C . HIS A 1 188 ? 17.384 25.046 -4.688 1.00 84.75 188 HIS A C 1
ATOM 1450 O O . HIS A 1 188 ? 16.958 25.997 -4.048 1.00 84.75 188 HIS A O 1
ATOM 1456 N N . LEU A 1 189 ? 16.601 24.372 -5.536 1.00 85.50 189 LEU A N 1
ATOM 1457 C CA . LEU A 1 189 ? 15.157 24.597 -5.668 1.00 85.50 189 LEU A CA 1
ATOM 1458 C C . LEU A 1 189 ? 14.345 23.673 -4.751 1.00 85.50 189 LEU A C 1
ATOM 1460 O O . LEU A 1 189 ? 13.130 23.832 -4.612 1.00 85.50 189 LEU A O 1
ATOM 1464 N N . ASN A 1 190 ? 14.987 22.677 -4.135 1.00 77.06 190 ASN A N 1
ATOM 1465 C CA . ASN A 1 190 ? 14.293 21.665 -3.362 1.00 77.06 190 ASN A CA 1
ATOM 1466 C C . ASN A 1 190 ? 13.969 22.173 -1.953 1.00 77.06 190 ASN A C 1
ATOM 1468 O O . ASN A 1 190 ? 14.797 22.156 -1.043 1.00 77.06 190 ASN A O 1
ATOM 1472 N N . ARG A 1 191 ? 12.710 22.557 -1.754 1.00 68.19 191 ARG A N 1
ATOM 1473 C CA . ARG A 1 191 ? 12.202 23.037 -0.466 1.00 68.19 191 ARG A CA 1
ATOM 1474 C C . ARG A 1 191 ? 12.340 22.016 0.673 1.00 68.19 191 ARG A C 1
ATOM 1476 O O . ARG A 1 191 ? 12.514 22.423 1.812 1.00 68.19 191 ARG A O 1
ATOM 1483 N N . HIS A 1 192 ? 12.341 20.711 0.379 1.00 67.88 192 HIS A N 1
ATOM 1484 C CA . HIS A 1 192 ? 12.573 19.668 1.389 1.00 67.88 192 HIS A CA 1
ATOM 1485 C C . HIS A 1 192 ? 14.010 19.645 1.920 1.00 67.88 192 HIS A C 1
ATOM 1487 O O . HIS A 1 192 ? 14.245 19.105 2.995 1.00 67.88 192 HIS A O 1
ATOM 1493 N N . ILE A 1 193 ? 14.962 20.190 1.161 1.00 62.75 193 ILE A N 1
ATOM 1494 C CA . ILE A 1 193 ? 16.379 20.273 1.540 1.00 62.75 193 ILE A CA 1
ATOM 1495 C C . ILE A 1 193 ? 16.674 21.610 2.229 1.00 62.75 193 ILE A C 1
ATOM 1497 O O . ILE A 1 193 ? 17.531 21.672 3.102 1.00 62.75 193 ILE A O 1
ATOM 1501 N N . LEU A 1 194 ? 15.955 22.669 1.849 1.00 58.84 194 LEU A N 1
ATOM 1502 C CA . LEU A 1 194 ? 16.158 24.023 2.368 1.00 58.84 194 LEU A CA 1
ATOM 1503 C C . LEU A 1 194 ? 15.469 24.299 3.709 1.00 58.84 194 LEU A C 1
ATOM 1505 O O . LEU A 1 194 ? 15.878 25.214 4.418 1.00 58.84 194 LEU A O 1
ATOM 1509 N N . GLU A 1 195 ? 14.400 23.576 4.048 1.00 59.88 195 GLU A N 1
ATOM 1510 C CA . GLU A 1 195 ? 13.689 23.791 5.310 1.00 59.88 195 GLU A CA 1
ATOM 1511 C C . GLU A 1 195 ? 14.477 23.176 6.486 1.00 59.88 195 GLU A C 1
ATOM 1513 O O . GLU A 1 195 ? 14.318 22.002 6.818 1.00 59.88 195 GLU A O 1
ATOM 1518 N N . GLU A 1 196 ? 15.320 23.984 7.146 1.00 50.84 196 GLU A N 1
ATOM 1519 C CA . GLU A 1 196 ? 15.800 23.691 8.502 1.00 50.84 196 GLU A CA 1
ATOM 1520 C C . GLU A 1 196 ? 14.595 23.628 9.448 1.00 50.84 196 GLU A C 1
ATOM 1522 O O . GLU A 1 196 ? 13.955 24.635 9.760 1.00 50.84 196 GLU A O 1
ATOM 1527 N N . VAL A 1 197 ? 14.267 22.428 9.923 1.00 49.31 197 VAL A N 1
ATOM 1528 C CA . VAL A 1 197 ? 13.244 22.256 10.953 1.00 49.31 197 VAL A CA 1
ATOM 1529 C C . VAL A 1 197 ? 13.873 22.601 12.301 1.00 49.31 197 VAL A C 1
ATOM 1531 O O . VAL A 1 197 ? 14.367 21.728 13.010 1.00 49.31 197 VAL A O 1
ATOM 1534 N N . THR A 1 198 ? 13.853 23.879 12.681 1.00 39.41 198 THR A N 1
ATOM 1535 C CA . THR A 1 198 ? 14.025 24.257 14.089 1.00 39.41 198 THR A CA 1
ATOM 1536 C C . THR A 1 198 ? 12.794 23.776 14.855 1.00 39.41 198 THR A C 1
ATOM 1538 O O . THR A 1 198 ? 11.716 24.368 14.816 1.00 39.41 198 THR A O 1
ATOM 1541 N N . GLY A 1 199 ? 12.924 22.621 15.509 1.00 37.59 199 GLY A N 1
ATOM 1542 C CA . GLY A 1 199 ? 11.936 22.156 16.475 1.00 37.59 199 GLY A CA 1
ATOM 1543 C C . GLY A 1 199 ? 11.904 23.089 17.695 1.00 37.59 199 GLY A C 1
ATOM 1544 O O . GLY A 1 199 ? 12.924 23.682 18.038 1.00 37.59 199 GLY A O 1
ATOM 1545 N N . PRO A 1 200 ? 10.772 23.210 18.412 1.00 38.53 200 PRO A N 1
ATOM 1546 C CA . PRO A 1 200 ? 10.651 24.089 19.583 1.00 38.53 200 PRO A CA 1
ATOM 1547 C C . PRO A 1 200 ? 11.493 23.651 20.799 1.00 38.53 200 PRO A C 1
ATOM 1549 O O . PRO A 1 200 ? 11.400 24.259 21.864 1.00 38.53 200 PRO A O 1
ATOM 1552 N N . ARG A 1 201 ? 12.302 22.591 20.678 1.00 36.62 201 ARG A N 1
ATOM 1553 C CA . ARG A 1 201 ? 13.277 22.160 21.681 1.00 36.62 201 ARG A CA 1
ATOM 1554 C C . ARG A 1 201 ? 14.539 21.645 20.981 1.00 36.62 201 ARG A C 1
ATOM 1556 O O . ARG A 1 201 ? 14.424 20.851 20.055 1.00 36.62 201 ARG A O 1
ATOM 1563 N N . SER A 1 202 ? 15.677 22.078 21.521 1.00 32.97 202 SER A N 1
ATOM 1564 C CA . SER A 1 202 ? 17.079 21.718 21.258 1.00 32.97 202 SER A CA 1
ATOM 1565 C C . SER A 1 202 ? 17.747 22.241 19.986 1.00 32.97 202 SER A C 1
ATOM 1567 O O . SER A 1 202 ? 17.384 21.893 18.864 1.00 32.97 202 SER A O 1
ATOM 1569 N N . ASP A 1 203 ? 18.799 23.018 20.247 1.00 35.59 203 ASP A N 1
ATOM 1570 C CA . ASP A 1 203 ? 19.939 23.299 19.389 1.00 35.59 203 ASP A CA 1
ATOM 1571 C C . ASP A 1 203 ? 20.437 22.045 18.646 1.00 35.59 203 ASP A C 1
ATOM 1573 O O . ASP A 1 203 ? 20.486 20.948 19.203 1.00 35.59 203 ASP A O 1
ATOM 1577 N N . SER A 1 204 ? 20.801 22.253 17.378 1.00 35.84 204 SER A N 1
ATOM 1578 C CA . SER A 1 204 ? 21.642 21.382 16.543 1.00 35.84 204 SER A CA 1
ATOM 1579 C C . SER A 1 204 ? 21.299 19.883 16.507 1.00 35.84 204 SER A C 1
ATOM 1581 O O . SER A 1 204 ? 22.031 19.034 17.013 1.00 35.84 204 SER A O 1
ATOM 1583 N N . VAL A 1 205 ? 20.268 19.526 15.731 1.00 32.03 205 VAL A N 1
ATOM 1584 C CA . VAL A 1 205 ? 20.175 18.190 15.115 1.00 32.03 205 VAL A CA 1
ATOM 1585 C C . VAL A 1 205 ? 20.232 18.329 13.595 1.00 32.03 205 VAL A C 1
ATOM 1587 O O . VAL A 1 205 ? 19.218 18.440 12.911 1.00 32.03 205 VAL A O 1
ATOM 1590 N N . THR A 1 206 ? 21.449 18.307 13.054 1.00 38.97 206 THR A N 1
ATOM 1591 C CA . THR A 1 206 ? 21.694 18.102 11.623 1.00 38.97 206 THR A CA 1
ATOM 1592 C C . THR A 1 206 ? 21.479 16.620 11.327 1.00 38.97 206 THR A C 1
ATOM 1594 O O . THR A 1 206 ? 22.308 15.781 11.671 1.00 38.97 206 THR A O 1
ATOM 1597 N N . GLY A 1 207 ? 20.339 16.270 10.738 1.00 34.00 207 GLY A N 1
ATOM 1598 C CA . GLY A 1 207 ? 20.029 14.868 10.468 1.00 34.00 207 GLY A CA 1
ATOM 1599 C C . GLY A 1 207 ? 18.688 14.641 9.790 1.00 34.00 207 GLY A C 1
ATOM 1600 O O . GLY A 1 207 ? 17.912 13.801 10.236 1.00 34.00 207 GLY A O 1
ATOM 1601 N N . ILE A 1 208 ? 18.390 15.379 8.718 1.00 37.03 208 ILE A N 1
ATOM 1602 C CA . ILE A 1 208 ? 17.286 15.001 7.830 1.00 37.03 208 ILE A CA 1
ATOM 1603 C C . ILE A 1 208 ? 17.747 13.780 7.025 1.00 37.03 208 ILE A C 1
ATOM 1605 O O . ILE A 1 208 ? 18.769 13.808 6.342 1.00 37.03 208 ILE A O 1
ATOM 1609 N N . PHE A 1 209 ? 17.001 12.681 7.142 1.00 34.75 209 PHE A N 1
ATOM 1610 C CA . PHE A 1 209 ? 17.198 11.455 6.373 1.00 34.75 209 PHE A CA 1
ATOM 1611 C C . PHE A 1 209 ? 17.161 11.762 4.863 1.00 34.75 209 PHE A C 1
ATOM 1613 O O . PHE A 1 209 ? 16.090 11.888 4.274 1.00 34.75 209 PHE A O 1
ATOM 1620 N N . TYR A 1 210 ? 18.329 11.797 4.215 1.00 34.84 210 TYR A N 1
ATOM 1621 C CA . TYR A 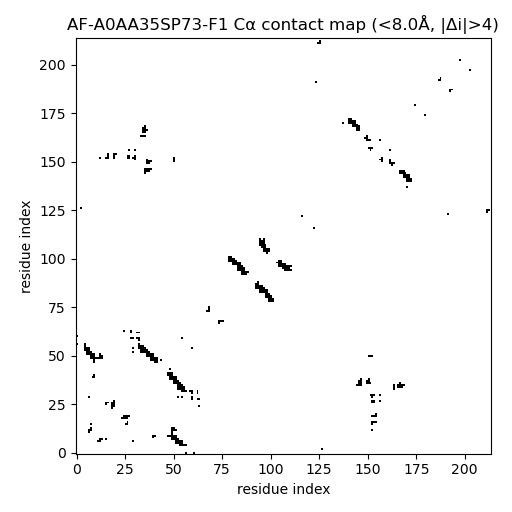1 210 ? 18.500 11.972 2.760 1.00 34.84 210 TYR A CA 1
ATOM 1622 C C . TYR A 1 210 ? 17.858 10.862 1.898 1.00 34.84 210 TYR A C 1
ATOM 1624 O O . TYR A 1 210 ? 17.895 10.923 0.677 1.00 34.84 210 TYR A O 1
ATOM 1632 N N . CYS A 1 211 ? 17.241 9.842 2.500 1.00 36.22 211 CYS A N 1
ATOM 1633 C CA . CYS A 1 211 ? 16.724 8.663 1.798 1.00 36.22 211 CYS A CA 1
ATOM 1634 C C . CYS A 1 211 ? 15.349 8.877 1.117 1.00 36.22 211 CYS A C 1
ATOM 1636 O O . CYS A 1 211 ? 14.804 7.950 0.524 1.00 36.22 211 CYS A O 1
ATOM 1638 N N . ILE A 1 212 ? 14.758 10.074 1.221 1.00 46.88 212 ILE A N 1
ATOM 1639 C CA . ILE A 1 212 ? 13.409 10.378 0.696 1.00 46.88 212 ILE A CA 1
ATOM 1640 C C . ILE A 1 212 ? 13.452 10.950 -0.735 1.00 46.88 212 ILE A C 1
ATOM 1642 O O . ILE A 1 212 ? 12.433 10.957 -1.428 1.00 46.88 212 ILE A O 1
ATOM 1646 N N . SER A 1 213 ? 14.626 11.375 -1.198 1.00 49.91 213 SER A N 1
ATOM 1647 C CA . SER A 1 213 ? 14.823 12.006 -2.505 1.00 49.91 213 SER A CA 1
ATOM 1648 C C . SER A 1 213 ? 15.772 11.172 -3.367 1.00 49.91 213 SER A C 1
ATOM 1650 O O . SER A 1 213 ? 16.684 10.534 -2.843 1.00 49.91 213 SER A O 1
ATOM 1652 N N . LEU A 1 214 ? 15.515 11.156 -4.678 1.00 51.53 214 LEU A N 1
ATOM 1653 C CA . LEU A 1 214 ? 16.445 10.645 -5.692 1.00 51.53 214 LEU A CA 1
ATOM 1654 C C . LEU A 1 214 ? 17.683 11.536 -5.810 1.00 51.53 214 LEU A C 1
ATOM 1656 O O . LEU A 1 214 ? 17.525 12.765 -5.623 1.00 51.53 214 LEU A O 1
#

Mean predicted aligned error: 8.3 Å

Nearest PDB structures (foldseek):
  3ces-assembly2_C  TM=8.909E-01  e=6.094E-15  Escherichia coli
  3ces-assembly2_D  TM=8.605E-01  e=3.494E-15  Escherichia coli
  3ces-assembly1_B  TM=8.516E-01  e=4.206E-15  Escherichia coli
  2zxi-assembly2_D  TM=9.027E-01  e=2.301E-12  Aquifex aeolicus
  2zxi-assembly1_A  TM=9.073E-01  e=4.013E-12  Aquifex aeolicus

Radius of gyration: 22.54 Å; Cα contacts (8 Å, |Δi|>4): 260; chains: 1; bounding box: 49×49×66 Å

Foldseek 3Di:
DPAAQKAKFQPRLVVLLVCLVVVHCRQVLQLQFFQFWAWPPPVVDDNRTIIMTRGDPVSSVVSVCVCQVPDPPDDDDDWAFDAWDWDDDPPDIFTQFTATPVRDTDGDRDDDDDCDPPPPDDDDADHDDDDDPVPDDQPPWDWAHHDVVHDGSHPVCRPPSDHPPHHDTDTDDDDDPVNVVVCVVCVVVDPLVVDDPPDPDDDDDPDDPPPRDD

Sequence (214 aa):
MSCNPSFGGIGKGHLMREIDALDGLCAKICDKSAIQFRVLNRSKGPAVWGIRAQIDRDMYKKNMQDVVSSTPGLEMMEDSVEDIMLQPSSSCQRVAGVHLASGKSLKCKAVVITTGTFLNGKIYIGTPPRIDERTVDFRYLERQFGDKPPIPFSFLNLKDGFQCERQVPCFLTQTNAATHKIVADNLHLNRHILEEVTGPRSDSVTGIFYCISL

Solvent-accessible surface area (backbone atoms only — not comparable to full-atom values): 13536 Å² total; per-residue (Å²): 124,88,73,69,63,55,50,50,28,60,66,50,23,50,55,38,34,54,40,29,75,71,71,38,60,67,19,55,42,44,56,78,18,39,30,23,27,40,60,40,52,65,91,76,40,80,95,56,41,5,40,28,32,36,38,43,58,66,53,35,51,50,54,47,50,55,51,56,70,67,36,85,97,55,85,88,79,95,75,53,78,76,47,74,39,71,39,87,46,102,88,48,78,37,58,44,26,35,34,32,70,87,74,50,71,49,78,39,81,72,86,84,89,80,61,81,86,72,54,93,68,92,75,94,76,70,70,81,85,88,77,66,71,90,80,54,77,65,87,85,39,52,76,45,70,51,47,85,78,47,72,63,56,22,74,78,50,61,76,72,73,54,75,71,92,60,67,54,65,46,74,50,84,80,87,50,72,69,56,53,48,54,50,62,77,48,48,90,73,39,62,86,76,68,60,79,80,80,56,101,67,74,84,86,80,92,73,80,76,72,84,59,60,134

Secondary structure (DSSP, 8-state):
--S-SEEE-HHHHHHHHHHHHTT-HHHHHHHHHEEEEEEETGGG-GGG-EEEEEE-HHHHHHHHHHHHHH-TT-------EEEEEEEEETTEEEEEEEEETTS-EEE-S------TT-SS-------PPP--GGG--GGGSEEEPPPSS---SSTTTTTTT---S-PPPEEE----HHHHHHHHHTGGG-HHHH-----SS-S------GGG--